Protein AF-A0A9P1FGL6-F1 (afdb_monomer_lite)

Radius of gyration: 27.61 Å; chains: 1; bounding box: 58×39×90 Å

pLDDT: mean 82.73, std 16.11, range [32.19, 97.56]

Foldseek 3Di:
DPPDPDVDQPALVNVLVCCVPVFDDDWAEDEPVPDDPPDPDPPLTYFYDPDDDDPVLVVVCRPDSDNVVVVLVVVVVVLVVVVVVDPDDVVVSVVVVVVSVVVVVVVVVVNCLRNDADDPVVVVVVVVVLVVCLVVLLVVQCVVVVDPPVSVVVSVCVNVVVVVVVVVVVCVSRLCDDDPNHDSPNVVSVVVVVVVCVVPDVVVVVCVVPVCPPVPPPPPDDD

Sequence (223 aa):
MEEVRAKGVQTRGSMRIDKEIMGWNAPKMSERNVFDRTRSNDDDHEYVVFQKPSEQQIQLLAQSNDTISSVMYWIIWDLADAMKDIDIAPPIQSRMYQELSNGMLGFNNCLKIADVPFPLPFAQLLGLLLVAFSLLIPVYVIVFTRSPIAGPILSFLLFESIWCLNEVAKELENPFGQDSNDITLTDFHLNFVDSLEDVSMEGHQAMLHHPTMGLEDDFGMSF

Organism: NCBI:txid2562237

Structure (mmCIF, N/CA/C/O backbone):
data_AF-A0A9P1FGL6-F1
#
_entry.id   AF-A0A9P1FGL6-F1
#
loop_
_atom_site.group_PDB
_atom_site.id
_atom_site.type_symbol
_atom_site.label_atom_id
_atom_site.label_alt_id
_atom_site.label_comp_id
_atom_site.label_asym_id
_atom_site.label_entity_id
_atom_site.label_seq_id
_atom_site.pdbx_PDB_ins_code
_atom_site.Cartn_x
_atom_site.Cartn_y
_atom_site.Cartn_z
_atom_site.occupancy
_atom_site.B_iso_or_equiv
_atom_site.auth_seq_id
_atom_site.auth_comp_id
_atom_site.auth_asym_id
_atom_site.auth_atom_id
_atom_site.pdbx_PDB_model_num
ATOM 1 N N . MET A 1 1 ? -18.646 -7.938 -25.946 1.00 35.16 1 MET A N 1
ATOM 2 C CA . MET A 1 1 ? -18.128 -6.684 -25.350 1.00 35.16 1 MET A CA 1
ATOM 3 C C . MET A 1 1 ? -17.522 -7.042 -24.004 1.00 35.16 1 MET A C 1
ATOM 5 O O . MET A 1 1 ? -18.007 -6.623 -22.966 1.00 35.16 1 MET A O 1
ATOM 9 N N . GLU A 1 2 ? -16.522 -7.913 -24.044 1.00 32.19 2 GLU A N 1
ATOM 10 C CA . GLU A 1 2 ? -15.971 -8.617 -22.879 1.00 32.19 2 GLU A CA 1
ATOM 11 C C . GLU A 1 2 ? -14.438 -8.641 -22.991 1.00 32.19 2 GLU A C 1
ATOM 13 O O . GLU A 1 2 ? -13.757 -9.565 -22.576 1.00 32.19 2 GLU A O 1
ATOM 18 N N . GLU A 1 3 ? -13.900 -7.599 -23.622 1.00 32.81 3 GLU A N 1
ATOM 19 C CA . GLU A 1 3 ? -12.478 -7.376 -23.813 1.00 32.81 3 GLU A CA 1
ATOM 20 C C . GLU A 1 3 ? -12.184 -5.941 -23.381 1.00 32.81 3 GLU A C 1
ATOM 22 O O . GLU A 1 3 ? -12.922 -5.016 -23.727 1.00 32.81 3 GLU A O 1
ATOM 27 N N . VAL A 1 4 ? -11.090 -5.788 -22.631 1.00 33.16 4 VAL A N 1
ATOM 28 C CA . VAL A 1 4 ? -10.551 -4.553 -22.036 1.00 33.16 4 VAL A CA 1
ATOM 29 C C . VAL A 1 4 ? 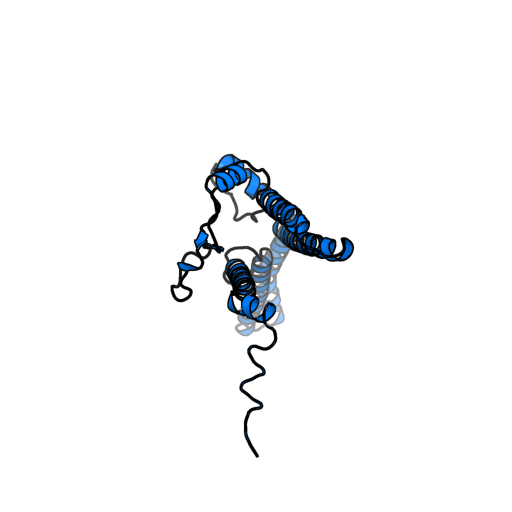-11.145 -4.136 -20.675 1.00 33.16 4 VAL A C 1
ATOM 31 O O . VAL A 1 4 ? -11.298 -2.952 -20.390 1.00 33.16 4 VAL A O 1
ATOM 34 N N . ARG A 1 5 ? -11.357 -5.076 -19.741 1.00 34.06 5 ARG A N 1
ATOM 35 C CA . ARG A 1 5 ? -11.050 -4.760 -18.331 1.00 34.06 5 ARG A CA 1
ATOM 36 C C . ARG A 1 5 ? -9.546 -4.988 -18.203 1.00 34.06 5 ARG A C 1
ATOM 38 O O . ARG A 1 5 ? -9.102 -6.099 -17.935 1.00 34.06 5 ARG A O 1
ATOM 45 N N . ALA A 1 6 ? -8.753 -3.960 -18.524 1.00 37.09 6 ALA A N 1
ATOM 46 C CA . ALA A 1 6 ? -7.348 -3.931 -18.125 1.00 37.09 6 ALA A CA 1
ATOM 47 C C . ALA A 1 6 ? -7.266 -4.330 -16.640 1.00 37.09 6 ALA A C 1
ATOM 49 O O . ALA A 1 6 ? -8.246 -4.123 -15.917 1.00 37.09 6 ALA A O 1
ATOM 50 N N . LYS A 1 7 ? -6.137 -4.890 -16.189 1.00 42.06 7 LYS A N 1
ATOM 51 C CA . LYS A 1 7 ? -5.768 -4.966 -14.764 1.00 42.06 7 LYS A CA 1
ATOM 52 C C . LYS A 1 7 ? -5.763 -3.538 -14.183 1.00 42.06 7 LYS A C 1
ATOM 54 O O . LYS A 1 7 ? -4.722 -2.922 -14.014 1.00 42.06 7 LYS A O 1
ATOM 59 N N . GLY A 1 8 ? -6.940 -2.947 -14.039 1.00 51.03 8 GLY A N 1
ATOM 60 C CA . GLY A 1 8 ? -7.155 -1.609 -13.546 1.00 51.03 8 GLY A CA 1
ATOM 61 C C . GLY A 1 8 ? -6.979 -1.676 -12.050 1.00 51.03 8 GLY A C 1
ATOM 62 O O . GLY A 1 8 ? -7.491 -2.599 -11.415 1.00 51.03 8 GLY A O 1
ATOM 63 N N . VAL A 1 9 ? -6.236 -0.713 -11.523 1.00 55.12 9 VAL A N 1
ATOM 64 C CA . VAL A 1 9 ? -6.036 -0.527 -10.091 1.00 55.12 9 VAL A CA 1
ATOM 65 C C . VAL A 1 9 ? -7.388 -0.659 -9.381 1.00 55.12 9 VAL A C 1
ATOM 67 O O . VAL A 1 9 ? -8.359 0.008 -9.755 1.00 55.12 9 VAL A O 1
ATOM 70 N N . GLN A 1 10 ? -7.480 -1.570 -8.407 1.00 62.66 10 GLN A N 1
ATOM 71 C CA . GLN A 1 10 ? -8.687 -1.754 -7.601 1.00 62.66 10 GLN A CA 1
ATOM 72 C C . GLN A 1 10 ? -8.855 -0.550 -6.674 1.00 62.66 10 GLN A C 1
ATOM 74 O O . GLN A 1 10 ? -8.435 -0.543 -5.523 1.00 62.66 10 GLN A O 1
ATOM 79 N N . THR A 1 11 ? -9.502 0.486 -7.188 1.00 71.69 11 THR A N 1
ATOM 80 C CA . THR A 1 11 ? -9.926 1.631 -6.386 1.00 71.69 11 THR A CA 1
ATOM 81 C C . THR A 1 11 ? -11.104 1.260 -5.481 1.00 71.69 11 THR A C 1
ATOM 83 O O . THR A 1 11 ? -11.901 0.358 -5.779 1.00 71.69 11 THR A O 1
ATOM 86 N N . ARG A 1 12 ? -11.313 2.023 -4.412 1.00 72.44 12 ARG A N 1
ATOM 87 C CA . ARG A 1 12 ? -12.496 1.943 -3.546 1.00 72.44 12 ARG A CA 1
ATOM 88 C C . ARG A 1 12 ? -13.796 2.125 -4.309 1.00 72.44 12 ARG A C 1
ATOM 90 O O . ARG A 1 12 ? -14.786 1.461 -4.009 1.00 72.44 12 ARG A O 1
ATOM 97 N N . GLY A 1 13 ? -13.787 2.999 -5.313 1.00 70.69 13 GLY A N 1
ATOM 98 C CA . GLY A 1 13 ? -14.921 3.191 -6.213 1.00 70.69 13 GLY A CA 1
ATOM 99 C C . GLY A 1 13 ? -15.253 1.913 -6.981 1.00 70.69 13 GLY A C 1
ATOM 100 O O . GLY A 1 13 ? -16.408 1.486 -6.982 1.00 70.69 13 GLY A O 1
ATOM 101 N N . SER A 1 14 ? -14.244 1.264 -7.572 1.00 69.62 14 SER A N 1
ATOM 102 C CA . SER A 1 14 ? -14.439 -0.011 -8.273 1.00 69.62 14 SER A CA 1
ATOM 103 C C . SER A 1 14 ? -14.857 -1.140 -7.337 1.00 69.62 14 SER A C 1
ATOM 105 O O . SER A 1 14 ? -15.769 -1.879 -7.686 1.00 69.62 14 SER A O 1
ATOM 107 N N . MET A 1 15 ? -14.298 -1.219 -6.124 1.00 70.19 15 MET A N 1
ATOM 108 C CA . MET A 1 15 ? -14.700 -2.223 -5.132 1.00 70.19 15 MET A CA 1
ATOM 109 C C . MET A 1 15 ? -16.164 -2.064 -4.704 1.00 70.19 15 MET A C 1
ATOM 111 O O . MET A 1 15 ? -16.858 -3.058 -4.500 1.00 70.19 15 MET A O 1
ATOM 115 N N . ARG A 1 16 ? -16.670 -0.827 -4.606 1.00 72.38 16 ARG A N 1
ATOM 116 C CA . ARG A 1 16 ? -18.090 -0.578 -4.316 1.00 72.38 16 ARG A CA 1
ATOM 117 C C . ARG A 1 16 ? -18.994 -1.043 -5.456 1.00 72.38 16 ARG A C 1
ATOM 119 O O . ARG A 1 16 ? -20.007 -1.681 -5.202 1.00 72.38 16 ARG A O 1
ATOM 126 N N . ILE A 1 17 ? -18.619 -0.745 -6.698 1.00 71.12 17 ILE A N 1
ATOM 127 C CA . ILE A 1 17 ? -19.377 -1.178 -7.879 1.00 71.12 17 ILE A CA 1
ATOM 128 C C . ILE A 1 17 ? -19.361 -2.708 -7.986 1.00 71.12 17 ILE A C 1
ATOM 130 O O . ILE A 1 17 ? -20.407 -3.317 -8.192 1.00 71.12 17 ILE A O 1
ATOM 134 N N . ASP A 1 18 ? -18.201 -3.337 -7.789 1.00 71.00 18 ASP A N 1
ATOM 135 C CA . ASP A 1 18 ? -18.081 -4.796 -7.782 1.00 71.00 18 ASP A CA 1
ATOM 136 C C . ASP A 1 18 ? -18.958 -5.405 -6.673 1.00 71.00 18 ASP A C 1
ATOM 138 O O . ASP A 1 18 ? -19.654 -6.385 -6.919 1.00 71.00 18 ASP A O 1
ATOM 142 N N . LYS A 1 19 ? -19.030 -4.780 -5.490 1.00 74.19 19 LYS A N 1
ATOM 143 C CA . LYS A 1 19 ? -19.936 -5.195 -4.406 1.00 74.19 19 LYS A CA 1
ATOM 144 C C . LYS A 1 19 ? -21.419 -5.096 -4.789 1.00 74.19 19 LYS A C 1
ATOM 146 O O . LYS A 1 19 ? -22.188 -5.994 -4.456 1.00 74.19 19 LYS A O 1
ATOM 151 N N . GLU A 1 20 ? -21.825 -4.029 -5.475 1.00 75.38 20 GLU A N 1
ATOM 152 C CA . GLU A 1 20 ? -23.208 -3.826 -5.936 1.00 75.38 20 GLU A CA 1
ATOM 153 C C . GLU A 1 20 ? -23.606 -4.812 -7.048 1.00 75.38 20 GLU A C 1
ATOM 155 O O . GLU A 1 20 ? -24.748 -5.268 -7.085 1.00 75.38 20 GLU A O 1
ATOM 160 N N . ILE A 1 21 ? -22.674 -5.154 -7.944 1.00 70.69 21 ILE A N 1
ATOM 161 C CA . ILE A 1 21 ? -22.931 -6.001 -9.121 1.00 70.69 21 ILE A CA 1
ATOM 162 C C . ILE A 1 21 ? -22.767 -7.492 -8.807 1.00 70.69 21 ILE A C 1
ATOM 164 O O . ILE A 1 21 ? -23.596 -8.302 -9.218 1.00 70.69 21 ILE A O 1
ATOM 168 N N . MET A 1 22 ? -21.684 -7.869 -8.125 1.00 69.69 22 MET A N 1
ATOM 169 C CA . MET A 1 22 ? -21.297 -9.267 -7.891 1.00 69.69 22 MET A CA 1
ATOM 170 C C . MET A 1 22 ? -21.745 -9.794 -6.524 1.00 69.69 22 MET A C 1
ATOM 172 O O . MET A 1 22 ? -21.638 -10.992 -6.265 1.00 69.69 22 MET A O 1
ATOM 176 N N . GLY A 1 23 ? -22.266 -8.919 -5.661 1.00 68.75 23 GLY A N 1
ATOM 177 C CA . GLY A 1 23 ? -22.529 -9.235 -4.265 1.00 68.75 23 GLY A CA 1
ATOM 178 C C . GLY A 1 23 ? -21.257 -9.176 -3.417 1.00 68.75 23 GLY A C 1
ATOM 179 O O . GLY A 1 23 ? -20.130 -9.282 -3.901 1.00 68.75 23 GLY A O 1
ATOM 180 N N . TRP A 1 24 ? -21.435 -8.966 -2.116 1.00 74.88 24 TRP A N 1
ATOM 181 C CA . TRP A 1 24 ? -20.318 -8.890 -1.182 1.00 74.88 24 TRP A CA 1
ATOM 182 C C . TRP A 1 24 ? -19.850 -10.283 -0.769 1.00 74.88 24 TRP A C 1
ATOM 184 O O . TRP A 1 24 ? -20.593 -11.013 -0.115 1.00 74.88 24 TRP A O 1
ATOM 194 N N . ASN A 1 25 ? -18.598 -10.609 -1.084 1.00 75.88 25 ASN A N 1
ATOM 195 C CA . ASN A 1 25 ? -17.924 -11.776 -0.532 1.00 75.88 25 ASN A CA 1
ATOM 196 C C . ASN A 1 25 ? -17.025 -11.342 0.624 1.00 75.88 25 ASN A C 1
ATOM 198 O O . ASN A 1 25 ? -16.156 -10.484 0.461 1.00 75.88 25 ASN A O 1
ATOM 202 N N . ALA A 1 26 ? -17.241 -11.941 1.794 1.00 77.94 26 ALA A N 1
ATOM 203 C CA . ALA A 1 26 ? -16.339 -11.762 2.919 1.00 77.94 26 ALA A CA 1
ATOM 204 C C . ALA A 1 26 ? -14.959 -12.358 2.581 1.00 77.94 26 ALA A C 1
ATOM 206 O O . ALA A 1 26 ? -14.896 -13.398 1.914 1.00 77.94 26 ALA A O 1
ATOM 207 N N . PRO A 1 27 ? -13.858 -11.733 3.035 1.00 83.12 27 PRO A N 1
ATOM 208 C CA . PRO A 1 27 ? -12.537 -12.323 2.876 1.00 83.12 27 PRO A CA 1
ATOM 209 C C . PRO A 1 27 ? -12.473 -13.669 3.607 1.00 83.12 27 PRO A C 1
ATOM 211 O O . PRO A 1 27 ? -13.173 -13.883 4.604 1.00 83.12 27 PRO A O 1
ATOM 214 N N . LYS A 1 28 ? -11.639 -14.588 3.110 1.00 86.50 28 LYS A N 1
ATOM 215 C CA . LYS A 1 28 ? -11.410 -15.870 3.781 1.00 86.50 28 LYS A CA 1
ATOM 216 C C 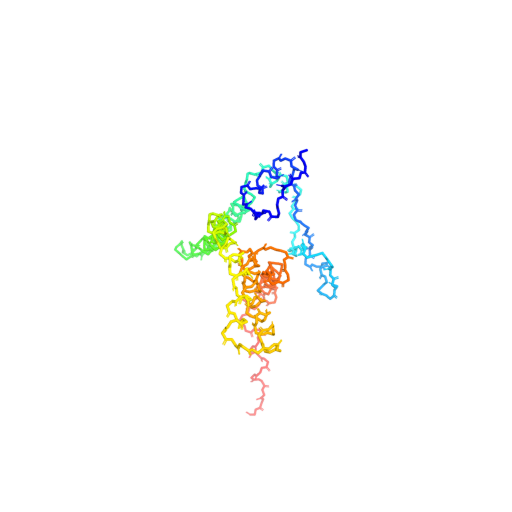. LYS A 1 28 ? -10.773 -15.585 5.140 1.00 86.50 28 LYS A C 1
ATOM 218 O O . LYS A 1 28 ? -9.756 -14.903 5.218 1.00 86.50 28 LYS A O 1
ATOM 223 N N . MET A 1 29 ? -11.395 -16.089 6.201 1.00 88.75 29 MET A N 1
ATOM 224 C CA . MET A 1 29 ? -10.914 -15.914 7.568 1.00 88.75 29 MET A CA 1
ATOM 225 C C . MET A 1 29 ? -10.729 -17.264 8.244 1.00 88.75 29 MET A C 1
ATOM 227 O O . MET A 1 29 ? -11.601 -18.138 8.140 1.00 88.75 29 MET A O 1
ATOM 231 N N . SER A 1 30 ? -9.657 -17.379 9.018 1.00 89.31 30 SER A N 1
ATOM 232 C CA . SER A 1 30 ? -9.378 -18.536 9.864 1.00 89.31 30 SER A CA 1
ATOM 233 C C . SER A 1 30 ? -9.105 -18.121 11.293 1.00 89.31 30 SER A C 1
ATOM 235 O O . SER A 1 30 ? -8.477 -17.101 11.553 1.00 89.31 30 SER A O 1
ATOM 237 N N . GLU A 1 31 ? -9.630 -18.898 12.233 1.00 89.31 31 GLU A N 1
ATOM 238 C CA . GLU A 1 31 ? -9.440 -18.605 13.649 1.00 89.31 31 GLU A CA 1
ATOM 239 C C . GLU A 1 31 ? -8.013 -18.948 14.067 1.00 89.31 31 GLU A C 1
ATOM 241 O O . GLU A 1 31 ? -7.475 -19.979 13.654 1.00 89.31 31 GLU A O 1
ATOM 246 N N . ARG A 1 32 ? -7.414 -18.101 14.909 1.00 82.62 32 ARG A N 1
ATOM 247 C CA . ARG A 1 32 ? -6.027 -18.246 15.375 1.00 82.62 32 ARG A CA 1
ATOM 248 C C . ARG A 1 32 ? -5.737 -19.640 15.930 1.00 82.62 32 ARG A C 1
ATOM 250 O O . ARG A 1 32 ? -4.706 -20.215 15.612 1.00 82.62 32 ARG A O 1
ATOM 257 N N . ASN A 1 33 ? -6.688 -20.214 16.661 1.00 80.94 33 ASN A N 1
ATOM 258 C CA . ASN A 1 33 ? -6.572 -21.530 17.298 1.00 80.94 33 ASN A CA 1
ATOM 259 C C . ASN A 1 33 ? -6.428 -22.692 16.296 1.00 80.94 33 ASN A C 1
ATOM 261 O O . ASN A 1 33 ? -6.003 -23.784 16.665 1.00 80.94 33 ASN A O 1
ATOM 265 N N . VAL A 1 34 ? -6.839 -22.475 15.045 1.00 78.50 34 VAL A N 1
ATOM 266 C CA . VAL A 1 34 ? -6.842 -23.471 13.961 1.00 78.50 34 VAL A CA 1
ATOM 267 C C . VAL A 1 34 ? -5.739 -23.178 12.940 1.00 78.50 34 VAL A C 1
ATOM 269 O O . VAL A 1 34 ? -5.370 -24.051 12.154 1.00 78.50 34 VAL A O 1
ATOM 272 N N . PHE A 1 35 ? -5.214 -21.954 12.943 1.00 79.50 35 PHE A N 1
ATOM 273 C CA . PHE A 1 35 ? -4.222 -21.504 11.985 1.00 79.50 35 PHE A CA 1
ATOM 274 C C . PHE A 1 35 ? -2.842 -22.099 12.288 1.00 79.50 35 PHE A C 1
ATOM 276 O O . PHE A 1 35 ? -2.282 -21.899 13.364 1.00 79.50 35 PHE A O 1
ATOM 283 N N . ASP A 1 36 ? -2.275 -22.803 11.310 1.00 74.19 36 ASP A N 1
ATOM 284 C CA . ASP A 1 36 ? -0.934 -23.378 11.383 1.00 74.19 36 ASP A CA 1
ATOM 285 C C . ASP A 1 36 ? 0.004 -22.622 10.440 1.00 74.19 36 ASP A C 1
ATOM 287 O O . ASP A 1 36 ? -0.109 -22.730 9.221 1.00 74.19 36 ASP A O 1
ATOM 291 N N . ARG A 1 37 ? 0.966 -21.895 11.017 1.00 69.75 37 ARG A N 1
ATOM 292 C CA . ARG A 1 37 ? 1.988 -21.132 10.280 1.00 69.75 37 ARG A CA 1
ATOM 293 C C . ARG A 1 37 ? 2.897 -21.994 9.413 1.00 69.75 37 ARG A C 1
ATOM 295 O O . ARG A 1 37 ? 3.516 -21.482 8.488 1.00 69.75 37 ARG A O 1
ATOM 302 N N . THR A 1 38 ? 3.048 -23.272 9.750 1.00 68.88 38 THR A N 1
ATOM 303 C CA . THR A 1 38 ? 3.972 -24.179 9.056 1.00 68.88 38 THR A CA 1
ATOM 304 C C . THR A 1 38 ? 3.349 -24.821 7.822 1.00 68.88 38 THR A C 1
ATOM 306 O O . THR A 1 38 ? 4.067 -25.346 6.969 1.00 68.88 38 THR A O 1
ATOM 309 N N . ARG A 1 39 ? 2.022 -24.738 7.682 1.00 66.50 39 ARG A N 1
ATOM 310 C CA . ARG A 1 39 ? 1.343 -25.043 6.428 1.00 66.50 39 ARG A CA 1
ATOM 311 C C . ARG A 1 39 ? 1.526 -23.859 5.487 1.00 66.50 39 ARG A C 1
ATOM 313 O O . ARG A 1 39 ? 0.955 -22.800 5.714 1.00 66.50 39 ARG A O 1
ATOM 320 N N . SER A 1 40 ? 2.300 -24.046 4.417 1.00 51.84 40 SER A N 1
ATOM 321 C CA . SER A 1 40 ? 2.268 -23.115 3.289 1.00 51.84 40 SER A CA 1
ATOM 322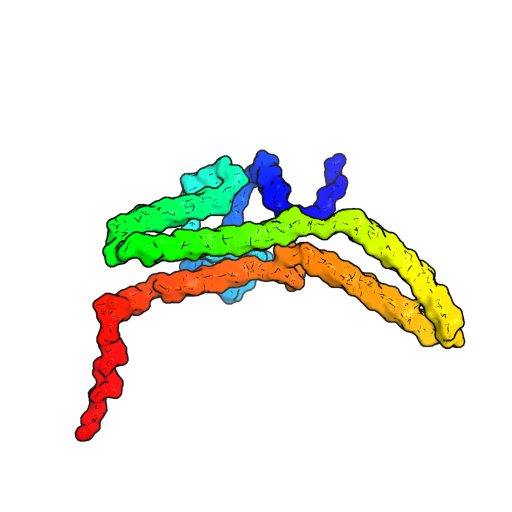 C C . SER A 1 40 ? 0.882 -23.207 2.650 1.00 51.84 40 SER A C 1
ATOM 324 O O . SER A 1 40 ? 0.609 -24.116 1.861 1.00 51.84 40 SER A O 1
ATOM 326 N N . ASN A 1 41 ? -0.026 -22.323 3.044 1.00 54.00 41 ASN A N 1
ATOM 327 C CA . ASN A 1 41 ? -1.254 -22.149 2.296 1.00 54.00 41 ASN A CA 1
ATOM 328 C C . ASN A 1 41 ? -0.889 -21.382 1.023 1.00 54.00 41 ASN A C 1
ATOM 330 O O . ASN A 1 41 ? -0.451 -20.244 1.089 1.00 54.00 41 ASN A O 1
ATOM 334 N N . ASP A 1 42 ? -1.082 -22.030 -0.126 1.00 53.62 42 ASP A N 1
ATOM 335 C CA . ASP A 1 42 ? -0.993 -21.448 -1.480 1.00 53.62 42 ASP A CA 1
ATOM 336 C C . ASP A 1 42 ? -2.063 -20.347 -1.720 1.00 53.62 42 ASP A C 1
ATOM 338 O O . ASP A 1 42 ? -2.167 -19.781 -2.803 1.00 53.62 42 ASP A O 1
ATOM 342 N N . ASP A 1 43 ? -2.915 -20.085 -0.720 1.00 56.12 43 ASP A N 1
ATOM 343 C CA . ASP A 1 43 ? -3.973 -19.077 -0.720 1.00 56.12 43 ASP A CA 1
ATOM 344 C C . ASP A 1 43 ? -3.442 -17.796 -0.035 1.00 56.12 43 ASP A C 1
ATOM 346 O O . ASP A 1 43 ? -3.613 -17.610 1.171 1.00 56.12 43 ASP A O 1
ATOM 350 N N . ASP A 1 44 ? -2.851 -16.877 -0.806 1.00 60.69 44 ASP A N 1
ATOM 351 C CA . ASP A 1 44 ? -2.270 -15.589 -0.352 1.00 60.69 44 ASP A CA 1
ATOM 352 C C . ASP A 1 44 ? -3.265 -14.610 0.334 1.00 60.69 44 ASP A C 1
ATOM 354 O O . ASP A 1 44 ? -2.921 -13.478 0.695 1.00 60.69 44 ASP A O 1
ATOM 358 N N . HIS A 1 45 ? -4.524 -15.013 0.548 1.00 69.31 45 HIS A N 1
ATOM 359 C CA . HIS A 1 45 ? -5.635 -14.150 0.984 1.00 69.31 45 HIS A CA 1
ATOM 360 C C . HIS A 1 45 ? -6.454 -14.700 2.155 1.00 69.31 45 HIS A C 1
ATOM 362 O O . HIS A 1 45 ? -7.651 -14.416 2.279 1.00 69.31 45 HIS A O 1
ATOM 368 N N . GLU A 1 46 ? -5.840 -15.510 3.011 1.00 82.75 46 GLU A N 1
ATOM 369 C CA . GLU A 1 46 ? -6.460 -15.963 4.252 1.00 82.75 46 GLU A CA 1
ATOM 370 C C . GLU A 1 46 ? -6.053 -15.073 5.434 1.00 82.75 46 GLU A C 1
ATOM 372 O O . GLU A 1 46 ? -4.884 -14.984 5.801 1.00 82.75 46 GLU A O 1
ATOM 377 N N . TYR A 1 47 ? -7.034 -14.424 6.064 1.00 87.62 47 TYR A N 1
ATOM 378 C CA . TYR A 1 47 ? -6.803 -13.546 7.210 1.00 87.62 47 TYR A CA 1
ATOM 379 C C . TYR A 1 47 ? -7.054 -14.275 8.529 1.00 87.62 47 TYR A C 1
ATOM 381 O O . TYR A 1 47 ? -8.138 -14.805 8.781 1.00 87.62 47 TYR A O 1
ATOM 389 N N . VAL A 1 48 ? -6.058 -14.262 9.411 1.00 90.25 48 VAL A N 1
ATOM 390 C CA . VAL A 1 48 ? -6.173 -14.878 10.737 1.00 90.25 48 VAL A CA 1
ATOM 391 C C . VAL A 1 48 ? -6.911 -13.949 11.687 1.00 90.25 48 VAL A C 1
ATOM 393 O O . VAL A 1 48 ? -6.566 -12.782 11.809 1.00 90.25 48 VAL A O 1
ATOM 396 N N . VAL A 1 49 ? -7.924 -14.441 12.384 1.00 91.38 49 VAL A N 1
ATOM 397 C CA . VAL A 1 49 ? -8.728 -13.647 13.321 1.00 91.38 49 VAL A CA 1
ATOM 398 C C . VAL A 1 49 ? -8.843 -14.367 14.659 1.00 91.38 49 VAL A C 1
ATOM 400 O O . VAL A 1 49 ? -8.771 -15.591 14.712 1.00 91.38 49 VAL A O 1
ATOM 403 N N . PHE A 1 50 ? -9.051 -13.631 15.752 1.00 89.62 50 PHE A N 1
ATOM 404 C CA . PHE A 1 50 ? -9.347 -14.258 17.049 1.00 89.62 50 PHE A CA 1
ATOM 405 C C . PHE A 1 50 ? -10.674 -15.014 17.013 1.00 89.62 50 PHE A C 1
ATOM 407 O O . PHE A 1 50 ? -10.777 -16.124 17.523 1.00 89.62 50 PHE A O 1
ATOM 414 N N . GLN A 1 51 ? -11.675 -14.419 16.367 1.00 90.12 51 GLN A N 1
ATOM 415 C CA . GLN A 1 51 ? -12.997 -14.999 16.216 1.00 90.12 51 GLN A CA 1
ATOM 416 C C . GLN A 1 51 ? -13.622 -14.522 14.908 1.00 90.12 51 GLN A C 1
ATOM 418 O O . GLN A 1 51 ? -13.458 -13.364 14.512 1.00 90.12 51 GLN A O 1
ATOM 423 N N . LYS A 1 52 ? -14.355 -15.411 14.236 1.00 90.44 52 LYS A N 1
ATOM 424 C CA . LYS A 1 52 ? -15.119 -15.032 13.045 1.00 90.44 52 LYS A CA 1
ATOM 425 C C . LYS A 1 52 ? -16.305 -14.133 13.421 1.00 90.44 52 LYS A C 1
ATOM 427 O O . LYS A 1 52 ? -16.964 -14.396 14.430 1.00 90.44 52 LYS A O 1
ATOM 432 N N . PRO A 1 53 ? -16.623 -13.109 12.608 1.00 90.50 53 PRO A N 1
ATOM 433 C CA . PRO A 1 53 ? -17.825 -12.311 12.812 1.00 90.50 53 PRO A CA 1
ATOM 434 C C . PRO A 1 53 ? -19.083 -13.183 12.770 1.00 90.50 53 PRO A C 1
ATOM 436 O O . PRO A 1 53 ? -19.153 -14.160 12.019 1.00 90.50 53 PRO A O 1
ATOM 439 N N . SER A 1 54 ? -20.097 -12.813 13.548 1.00 92.94 54 SER A N 1
ATOM 440 C CA . SER A 1 54 ? -21.385 -13.505 13.525 1.00 92.94 54 SER A CA 1
ATOM 441 C C . SER A 1 54 ? -22.078 -13.343 12.170 1.00 92.94 54 SER A C 1
ATOM 443 O O . SER A 1 54 ? -21.854 -12.371 11.446 1.00 92.94 54 SER A O 1
ATOM 445 N N . GLU A 1 55 ? -22.992 -14.257 11.837 1.00 90.88 55 GLU A N 1
ATOM 446 C CA . GLU A 1 55 ? -23.762 -14.170 10.588 1.00 90.88 55 GLU A CA 1
ATOM 447 C C . GLU A 1 55 ? -24.508 -12.834 10.450 1.00 90.88 55 GLU A C 1
ATOM 449 O O . GLU A 1 55 ? -24.601 -12.282 9.356 1.00 90.88 55 GLU A O 1
ATOM 454 N N . GLN A 1 56 ? -24.990 -12.271 11.561 1.00 92.38 56 GLN A N 1
ATOM 455 C CA . GLN A 1 56 ? -25.661 -10.970 11.578 1.00 92.38 56 GLN A CA 1
ATOM 456 C C . GLN A 1 56 ? -24.697 -9.826 11.246 1.00 92.38 56 GLN A C 1
ATOM 458 O O . GLN A 1 56 ? -25.035 -8.950 10.450 1.00 92.38 56 GLN A O 1
ATOM 463 N N . GLN A 1 57 ? -23.484 -9.841 11.807 1.00 91.75 57 GLN A N 1
ATOM 464 C CA . GLN A 1 57 ? -22.450 -8.853 11.485 1.00 91.75 57 GLN A CA 1
ATOM 465 C C . GLN A 1 57 ? -22.058 -8.941 10.007 1.00 91.75 57 GLN A C 1
ATOM 467 O O . GLN A 1 57 ? -21.989 -7.918 9.330 1.00 91.75 57 GLN A O 1
ATOM 472 N N . ILE A 1 58 ? -21.883 -10.154 9.478 1.00 90.56 58 ILE A N 1
ATOM 473 C CA . ILE A 1 58 ? -21.608 -10.394 8.054 1.00 90.56 58 ILE A CA 1
ATOM 474 C C . ILE A 1 58 ? -22.742 -9.823 7.189 1.00 90.56 58 ILE A C 1
ATOM 476 O O . ILE A 1 58 ? -22.476 -9.105 6.229 1.00 90.56 58 ILE A O 1
ATOM 480 N N . GLN A 1 59 ? -24.007 -10.053 7.543 1.00 90.19 59 GLN A N 1
ATOM 481 C CA . GLN A 1 59 ? -25.148 -9.492 6.807 1.00 90.19 59 GLN A CA 1
ATOM 482 C C . GLN A 1 59 ? -25.171 -7.957 6.828 1.00 90.19 59 GLN A C 1
ATOM 484 O O . GLN A 1 59 ? -25.428 -7.335 5.796 1.00 90.19 59 GLN A O 1
ATOM 489 N N . LEU A 1 60 ? -24.866 -7.331 7.967 1.00 91.31 60 LEU A N 1
ATOM 490 C CA . LEU A 1 60 ? -24.776 -5.871 8.068 1.00 91.31 60 LEU A CA 1
ATOM 491 C C . LEU A 1 60 ? -23.627 -5.310 7.222 1.00 91.31 60 LEU A C 1
ATOM 493 O O . LEU A 1 60 ? -23.805 -4.302 6.537 1.00 91.31 60 LEU A O 1
ATOM 497 N N . LEU A 1 61 ? -22.469 -5.977 7.210 1.00 90.12 61 LEU A N 1
ATOM 498 C CA . LEU A 1 61 ? -21.353 -5.607 6.338 1.00 90.12 61 LEU A CA 1
ATOM 499 C C . LEU A 1 61 ? -21.703 -5.792 4.863 1.00 90.12 61 LEU A C 1
ATOM 501 O O . LEU A 1 61 ? -21.315 -4.961 4.047 1.00 90.12 61 LEU A O 1
ATOM 505 N N . ALA A 1 62 ? -22.473 -6.817 4.503 1.00 87.69 62 ALA A N 1
ATOM 506 C CA . ALA A 1 62 ? -22.937 -7.011 3.132 1.00 87.69 62 ALA A CA 1
ATOM 507 C C . ALA A 1 62 ? -23.796 -5.831 2.650 1.00 87.69 62 ALA A C 1
ATOM 509 O O . ALA A 1 62 ? -23.655 -5.395 1.509 1.00 87.69 62 ALA A O 1
ATOM 510 N N . GLN A 1 63 ? -24.636 -5.285 3.531 1.00 88.31 63 GLN A N 1
ATOM 511 C CA . GLN A 1 63 ? -25.545 -4.173 3.233 1.00 88.31 63 GLN A CA 1
ATOM 512 C C . GLN A 1 63 ? -24.884 -2.792 3.308 1.00 88.31 63 GLN A C 1
ATOM 514 O O . GLN A 1 63 ? -25.438 -1.821 2.793 1.00 88.31 63 GLN A O 1
ATOM 519 N N . SER A 1 64 ? -23.729 -2.662 3.964 1.00 88.00 64 SER A N 1
ATOM 520 C CA . SER A 1 64 ? -23.102 -1.356 4.153 1.00 88.00 64 SER A CA 1
ATOM 521 C C . SER A 1 64 ? -22.439 -0.839 2.874 1.00 88.00 64 SER A C 1
ATOM 523 O O . SER A 1 64 ? -21.834 -1.587 2.113 1.00 88.00 64 SER A O 1
ATOM 525 N N . ASN A 1 65 ? -22.483 0.472 2.638 1.00 83.75 65 ASN A N 1
ATOM 526 C CA . ASN A 1 65 ? -21.746 1.072 1.516 1.00 83.75 65 ASN A CA 1
ATOM 527 C C . ASN A 1 65 ? -20.229 1.059 1.749 1.00 83.75 65 ASN A C 1
ATOM 529 O O . ASN A 1 65 ? -19.448 1.039 0.801 1.00 83.75 65 ASN A O 1
ATOM 533 N N . ASP A 1 66 ? -19.825 1.095 3.017 1.00 85.94 66 ASP A N 1
ATOM 534 C CA . ASP A 1 66 ? -18.439 1.177 3.445 1.00 85.94 66 ASP A CA 1
ATOM 535 C C . ASP A 1 66 ? -18.221 0.286 4.668 1.00 85.94 66 ASP A C 1
ATOM 537 O O . ASP A 1 66 ? -18.530 0.659 5.802 1.00 85.94 66 ASP A O 1
ATOM 541 N N . THR A 1 67 ? -17.709 -0.916 4.418 1.00 88.06 67 THR A N 1
ATOM 542 C CA . THR A 1 67 ? -17.515 -1.952 5.438 1.00 88.06 67 THR A CA 1
ATOM 543 C C . THR A 1 67 ? -16.551 -1.507 6.526 1.00 88.06 67 THR A C 1
ATOM 545 O O . THR A 1 67 ? -16.792 -1.773 7.698 1.00 88.06 67 THR A O 1
ATOM 548 N N . ILE A 1 68 ? -15.500 -0.776 6.159 1.00 90.56 68 ILE A N 1
ATOM 549 C CA . ILE A 1 68 ? -14.433 -0.374 7.078 1.00 90.56 68 ILE A CA 1
ATOM 550 C C . ILE A 1 68 ? -14.955 0.665 8.067 1.00 90.56 68 ILE A C 1
ATOM 552 O O . ILE A 1 68 ? -14.781 0.504 9.273 1.00 90.56 68 ILE A O 1
ATOM 556 N N . SER A 1 69 ? -15.686 1.677 7.589 1.00 92.12 69 SER A N 1
ATOM 557 C CA . SER A 1 69 ? -16.327 2.645 8.488 1.00 92.12 69 SER A CA 1
ATOM 558 C C . SER A 1 69 ? -17.383 1.996 9.387 1.00 92.12 69 SER A C 1
ATOM 560 O O . SER A 1 69 ? -17.520 2.404 10.537 1.00 92.12 69 SER A O 1
ATOM 562 N N . SER A 1 70 ? -18.109 0.976 8.906 1.00 93.75 70 SER A N 1
ATOM 563 C CA . SER A 1 70 ? -19.044 0.212 9.749 1.00 93.75 70 SER A CA 1
ATOM 564 C C . SER A 1 70 ? -18.330 -0.531 10.880 1.00 93.75 70 SER A C 1
ATOM 566 O O . SER A 1 70 ? -18.753 -0.418 12.027 1.00 93.75 70 SER A O 1
ATOM 568 N N . VAL A 1 71 ? -17.230 -1.233 10.584 1.00 94.06 71 VAL A N 1
ATOM 569 C CA . VAL A 1 71 ? -16.432 -1.934 11.605 1.00 94.06 71 VAL A CA 1
ATOM 570 C C . VAL A 1 71 ? -15.842 -0.947 12.611 1.00 94.06 71 VAL A C 1
ATOM 572 O O . VAL A 1 71 ? -15.951 -1.160 13.814 1.00 94.06 71 VAL A O 1
ATOM 575 N N . MET A 1 72 ? -15.280 0.170 12.146 1.00 95.81 72 MET A N 1
ATOM 576 C CA . MET A 1 72 ? -14.741 1.195 13.044 1.00 95.81 72 MET A CA 1
ATOM 577 C C . MET A 1 72 ? -15.801 1.815 13.944 1.00 95.81 72 MET A C 1
ATOM 579 O O . MET A 1 72 ? -15.526 2.093 15.108 1.00 95.81 72 MET A O 1
ATOM 583 N N . TYR A 1 73 ? -17.012 2.022 13.427 1.00 94.94 73 TYR A N 1
ATOM 584 C CA . TYR A 1 73 ? -18.131 2.481 14.239 1.00 94.94 73 TYR A CA 1
ATOM 585 C C . TYR A 1 73 ? -18.458 1.487 15.361 1.00 94.94 73 TYR A C 1
ATOM 587 O O . TYR A 1 73 ? -18.649 1.920 16.495 1.00 94.94 73 TYR A O 1
ATOM 595 N N . TRP A 1 74 ? -18.464 0.179 15.078 1.00 95.75 74 TRP A N 1
ATOM 596 C CA . TRP A 1 74 ? -18.672 -0.852 16.103 1.00 95.75 74 TRP A CA 1
ATOM 597 C C . TRP A 1 74 ? -17.575 -0.829 17.168 1.00 95.75 74 TRP A C 1
ATOM 599 O O . TRP A 1 74 ? -17.893 -0.758 18.348 1.00 95.75 74 TRP A O 1
ATOM 609 N N . ILE A 1 75 ? -16.303 -0.753 16.762 1.00 95.44 75 ILE A N 1
ATOM 610 C CA . ILE A 1 75 ? -15.165 -0.661 17.694 1.00 95.44 75 ILE A CA 1
ATOM 611 C C . ILE A 1 75 ? -15.288 0.571 18.601 1.00 95.44 75 ILE A C 1
ATOM 613 O O . ILE A 1 75 ? -15.084 0.484 19.809 1.00 95.44 75 ILE A O 1
ATOM 617 N N . ILE A 1 76 ? -15.625 1.733 18.033 1.00 95.62 76 ILE A N 1
ATOM 618 C CA . ILE A 1 76 ? -15.806 2.975 18.798 1.00 95.62 76 ILE A CA 1
ATOM 619 C C . ILE A 1 76 ? -16.983 2.854 19.771 1.00 95.62 76 ILE A C 1
ATOM 621 O O . ILE A 1 76 ? -16.907 3.379 20.880 1.00 95.62 76 ILE A O 1
ATOM 625 N N . TRP A 1 77 ? -18.066 2.193 19.362 1.00 95.19 77 TRP A N 1
ATOM 626 C CA . TRP A 1 77 ? -19.242 1.993 20.202 1.00 95.19 77 TRP A CA 1
ATOM 627 C C . TRP A 1 77 ? -18.940 1.070 21.388 1.00 95.19 77 TRP A C 1
ATOM 629 O O . TRP A 1 77 ? -19.254 1.434 22.520 1.00 95.19 77 TRP A O 1
ATOM 639 N N . ASP A 1 78 ? -18.249 -0.047 21.146 1.00 94.38 78 ASP A N 1
ATOM 640 C CA . ASP A 1 78 ? -17.805 -0.973 22.195 1.00 94.38 78 ASP A CA 1
ATOM 641 C C . ASP A 1 78 ? -16.830 -0.287 23.163 1.00 94.38 78 ASP A C 1
ATOM 643 O O . ASP A 1 78 ? -16.967 -0.401 24.382 1.00 94.38 78 ASP A O 1
ATOM 647 N N . LEU A 1 79 ? -15.885 0.503 22.637 1.00 93.62 79 LEU A N 1
ATOM 648 C CA . LEU A 1 79 ? -14.981 1.306 23.460 1.00 93.62 79 LEU A CA 1
ATOM 649 C C . LEU A 1 79 ? -15.758 2.301 24.335 1.00 93.62 79 LEU A C 1
ATOM 651 O O . LEU A 1 79 ? -15.469 2.433 25.522 1.00 93.62 79 LEU A O 1
ATOM 655 N N . ALA A 1 80 ? -16.754 2.989 23.775 1.00 93.06 80 ALA A N 1
ATOM 656 C CA . ALA A 1 80 ? -17.565 3.950 24.518 1.00 93.06 80 ALA A CA 1
ATOM 657 C C . ALA A 1 80 ? -18.388 3.301 25.635 1.00 93.06 80 ALA A C 1
ATOM 659 O O . ALA A 1 80 ? -18.612 3.934 26.670 1.00 93.06 80 ALA A O 1
ATOM 660 N N . ASP A 1 81 ? -18.837 2.062 25.436 1.00 94.00 81 ASP A N 1
ATOM 661 C CA . ASP A 1 81 ? -19.517 1.294 26.473 1.00 94.00 81 ASP A CA 1
ATOM 662 C C . ASP A 1 81 ? -18.545 0.887 27.585 1.00 94.00 81 ASP A C 1
ATOM 664 O O . ASP A 1 81 ? -18.788 1.215 28.746 1.00 94.00 81 ASP A O 1
ATOM 668 N N . ALA A 1 82 ? -17.389 0.318 27.226 1.00 91.06 82 ALA A N 1
ATOM 669 C CA . ALA A 1 82 ? -16.352 -0.094 28.175 1.00 91.06 82 ALA A CA 1
ATOM 670 C C . ALA A 1 82 ? -15.816 1.070 29.027 1.00 91.06 82 ALA A C 1
ATOM 672 O O . ALA A 1 82 ? -15.514 0.907 30.206 1.00 91.06 82 ALA A O 1
ATOM 673 N N . MET A 1 83 ? -15.727 2.276 28.461 1.00 89.88 83 MET A N 1
ATOM 674 C CA . MET A 1 83 ? -15.240 3.464 29.172 1.00 89.88 83 MET A CA 1
ATOM 675 C C . MET A 1 83 ? -16.120 3.905 30.346 1.00 89.88 83 MET A C 1
ATOM 677 O O . MET A 1 83 ? -15.635 4.641 31.207 1.00 89.88 83 MET A O 1
ATOM 681 N N . LYS A 1 84 ? -17.382 3.462 30.419 1.00 88.94 84 LYS A N 1
ATOM 682 C CA . LYS A 1 84 ? -18.266 3.744 31.565 1.00 88.94 84 LYS A CA 1
ATOM 683 C C . LYS A 1 84 ? -17.768 3.095 32.854 1.00 88.94 84 LYS A C 1
ATOM 685 O O . LYS A 1 84 ? -18.017 3.638 33.927 1.00 88.94 84 LYS A O 1
ATOM 690 N N . ASP A 1 85 ? -17.046 1.985 32.728 1.00 89.62 85 ASP A N 1
ATOM 691 C CA . ASP A 1 85 ? -16.562 1.177 33.849 1.00 89.62 85 ASP A CA 1
ATOM 692 C C . ASP A 1 85 ? -15.092 1.469 34.204 1.00 89.62 85 ASP A C 1
ATOM 694 O O . ASP A 1 85 ? -14.557 0.926 35.171 1.00 89.62 85 ASP A O 1
ATOM 698 N N . ILE A 1 86 ? -14.423 2.346 33.445 1.00 86.19 86 ILE A N 1
ATOM 699 C CA . ILE A 1 86 ? -13.017 2.703 33.653 1.00 86.19 86 ILE A CA 1
ATOM 700 C C . ILE A 1 86 ? -12.913 3.959 34.531 1.00 86.19 86 ILE A C 1
ATOM 702 O O . ILE A 1 86 ? -13.212 5.071 34.091 1.00 86.19 86 ILE A O 1
ATOM 706 N N . ASP A 1 87 ? -12.387 3.805 35.750 1.00 87.50 87 ASP A N 1
ATOM 707 C CA . ASP A 1 87 ? -12.140 4.911 36.692 1.00 87.50 87 ASP A CA 1
ATOM 708 C C . ASP A 1 87 ? -10.858 5.697 36.347 1.00 87.50 87 ASP A C 1
ATOM 710 O O . ASP A 1 87 ? -9.831 5.638 37.023 1.00 87.50 87 ASP A O 1
ATOM 714 N N . ILE A 1 88 ? -10.891 6.399 35.212 1.00 89.12 88 ILE A N 1
ATOM 715 C CA . ILE A 1 88 ? -9.799 7.242 34.705 1.00 89.12 88 ILE A CA 1
ATOM 716 C C . ILE A 1 88 ? -10.363 8.602 34.274 1.00 89.12 88 ILE A C 1
ATOM 718 O O . ILE A 1 88 ? -11.453 8.690 33.720 1.00 89.12 88 ILE A O 1
ATOM 722 N N . ALA A 1 89 ? -9.604 9.685 34.470 1.00 90.00 89 ALA A N 1
ATOM 723 C CA . ALA A 1 89 ? -10.037 11.026 34.081 1.00 90.00 89 ALA A CA 1
ATOM 724 C C . ALA A 1 89 ? -10.358 11.141 32.564 1.00 90.00 89 ALA A C 1
ATOM 726 O O . ALA A 1 89 ? -9.574 10.654 31.737 1.00 90.00 89 ALA A O 1
ATOM 727 N N . PRO A 1 90 ? -11.422 11.878 32.169 1.00 87.50 90 PRO A N 1
ATOM 728 C CA . PRO A 1 90 ? -11.861 12.003 30.772 1.00 87.50 90 PRO A CA 1
ATOM 729 C C . PRO A 1 90 ? -10.773 12.383 29.745 1.00 87.50 90 PRO A C 1
ATOM 731 O O . PRO A 1 90 ? -10.780 11.836 28.641 1.00 87.50 90 PRO A O 1
ATOM 734 N N . PRO A 1 91 ? -9.792 13.260 30.052 1.00 88.69 91 PRO A N 1
ATOM 735 C CA . PRO A 1 91 ? -8.727 13.568 29.097 1.00 88.69 91 PRO A CA 1
ATOM 736 C C . PRO A 1 91 ? -7.820 12.374 28.778 1.00 88.69 91 PRO A C 1
ATOM 738 O O . PRO A 1 91 ? -7.341 12.261 27.653 1.00 88.69 91 PRO A O 1
ATOM 741 N N . ILE A 1 92 ? -7.579 11.474 29.733 1.00 89.06 92 ILE A N 1
ATOM 742 C CA . ILE A 1 92 ? -6.755 10.275 29.507 1.00 89.06 92 ILE A CA 1
ATOM 743 C C . ILE A 1 92 ? -7.560 9.254 28.705 1.00 89.06 92 ILE A C 1
ATOM 745 O O . ILE A 1 92 ? -7.076 8.738 27.704 1.00 89.06 92 ILE A O 1
ATOM 749 N N . GLN A 1 93 ? -8.817 9.060 29.093 1.00 89.00 93 GLN A N 1
ATOM 750 C CA . GLN A 1 93 ? -9.817 8.281 28.370 1.00 89.00 93 GLN A CA 1
ATOM 751 C C . GLN A 1 93 ? -9.916 8.676 26.880 1.00 89.00 93 GLN A C 1
ATOM 753 O O . GLN A 1 93 ? -9.908 7.820 25.999 1.00 89.00 93 GLN A O 1
ATOM 758 N N . SER A 1 94 ? -9.902 9.979 26.571 1.00 91.31 94 SER A N 1
ATOM 759 C CA . SER A 1 94 ? -9.962 10.468 25.185 1.00 91.31 94 SER A CA 1
ATOM 760 C C . SER A 1 94 ? -8.789 10.042 24.290 1.00 91.31 94 SER A C 1
ATOM 762 O O . SER A 1 94 ? -8.939 10.031 23.067 1.00 91.31 94 SER A O 1
ATOM 764 N N . ARG A 1 95 ? -7.643 9.646 24.867 1.00 92.50 95 ARG A N 1
ATOM 765 C CA . ARG A 1 95 ? -6.472 9.188 24.099 1.00 92.50 95 ARG A CA 1
ATOM 766 C C . ARG A 1 95 ? -6.754 7.896 23.334 1.00 92.50 95 ARG A C 1
ATOM 768 O O . ARG A 1 95 ? -6.248 7.735 22.234 1.00 92.50 95 ARG A O 1
ATOM 775 N N . MET A 1 96 ? -7.616 7.023 23.853 1.00 91.44 96 MET A N 1
ATOM 776 C CA . MET A 1 96 ? -7.996 5.785 23.161 1.00 91.44 96 MET A CA 1
ATOM 777 C C . MET A 1 96 ? -8.712 6.077 21.832 1.00 91.44 96 MET A C 1
ATOM 779 O O . MET A 1 96 ? -8.380 5.493 20.804 1.00 91.44 96 MET A O 1
ATOM 783 N N . TYR A 1 97 ? -9.625 7.057 21.812 1.00 93.50 97 TYR A N 1
ATOM 784 C CA . TYR A 1 97 ? -10.265 7.500 20.567 1.00 93.50 97 TYR A CA 1
ATOM 785 C C . TYR A 1 97 ? -9.282 8.153 19.592 1.00 93.50 97 TYR A C 1
ATOM 787 O O . TYR A 1 97 ? -9.450 8.030 18.379 1.00 93.50 97 TYR A O 1
ATOM 795 N N . GLN A 1 98 ? -8.263 8.855 20.100 1.00 94.81 98 GLN A N 1
ATOM 796 C CA . GLN A 1 98 ? -7.224 9.446 19.254 1.00 94.81 98 GLN A CA 1
ATOM 797 C C . GLN A 1 98 ? -6.424 8.361 18.532 1.00 94.81 98 GLN A C 1
ATOM 799 O O . GLN A 1 98 ? -6.221 8.488 17.328 1.00 94.81 98 GLN A O 1
ATOM 804 N N . GLU A 1 99 ? -6.060 7.269 19.208 1.00 94.38 99 GLU A N 1
ATOM 805 C CA . GLU A 1 99 ? -5.355 6.153 18.562 1.00 94.38 99 GLU A CA 1
ATOM 806 C C . GLU A 1 99 ? -6.212 5.452 17.498 1.00 94.38 99 GLU A C 1
ATOM 808 O O . GLU A 1 99 ? -5.727 5.174 16.400 1.00 94.38 99 GLU A O 1
ATOM 813 N N . LEU A 1 100 ? -7.515 5.262 17.744 1.00 95.25 100 LEU A N 1
ATOM 814 C CA . LEU A 1 100 ? -8.435 4.749 16.716 1.00 95.25 100 LEU A CA 1
ATOM 815 C C . LEU A 1 100 ? -8.542 5.696 15.508 1.00 95.25 100 LEU A C 1
ATOM 817 O O . LEU A 1 100 ? -8.556 5.253 14.356 1.00 95.25 100 LEU A O 1
ATOM 821 N N . SER A 1 101 ? -8.581 7.008 15.756 1.00 95.88 101 SER A N 1
ATOM 822 C CA . SER A 1 101 ? -8.572 8.031 14.703 1.00 95.88 101 SER A CA 1
ATOM 823 C C . SER A 1 101 ? -7.265 8.011 13.901 1.00 95.88 101 SER A C 1
ATOM 825 O O . SER A 1 101 ? -7.299 8.075 12.670 1.00 95.88 101 SER A O 1
ATOM 827 N N . ASN A 1 102 ? -6.118 7.847 14.569 1.00 96.81 102 ASN A N 1
ATOM 828 C CA . ASN A 1 102 ? -4.809 7.694 13.929 1.00 96.81 102 ASN A CA 1
ATOM 829 C C . ASN A 1 102 ? -4.766 6.446 13.035 1.00 96.81 102 ASN A C 1
ATOM 831 O O . ASN A 1 102 ? -4.277 6.524 11.907 1.00 96.81 102 ASN A O 1
ATOM 835 N N . GLY A 1 103 ? -5.342 5.327 13.489 1.00 94.50 103 GLY A N 1
ATOM 836 C CA . GLY A 1 103 ? -5.497 4.116 12.679 1.00 94.50 103 GLY A CA 1
ATOM 837 C C . GLY A 1 103 ? -6.276 4.381 11.387 1.00 94.50 103 GLY A C 1
ATOM 838 O O . GLY A 1 103 ? -5.817 4.044 10.293 1.00 94.50 103 GLY A O 1
ATOM 839 N N . MET A 1 104 ? -7.405 5.088 11.482 1.00 95.88 104 MET A N 1
ATOM 840 C CA . MET A 1 104 ? -8.187 5.472 10.302 1.00 95.88 104 MET A CA 1
ATOM 841 C C . MET A 1 104 ? -7.492 6.492 9.405 1.00 95.88 104 MET A C 1
ATOM 843 O O . MET A 1 104 ? -7.666 6.454 8.184 1.00 95.88 104 MET A O 1
ATOM 847 N N . LEU A 1 105 ? -6.694 7.398 9.965 1.00 96.56 105 LEU A N 1
ATOM 848 C CA . LEU A 1 105 ? -5.862 8.303 9.178 1.00 96.56 105 LEU A CA 1
ATOM 849 C C . LEU A 1 105 ? -4.829 7.518 8.357 1.00 96.56 105 LEU A C 1
ATOM 851 O O . LEU A 1 105 ? -4.679 7.786 7.164 1.00 96.56 105 LEU A O 1
ATOM 855 N N . GLY A 1 106 ? -4.169 6.530 8.970 1.00 95.19 106 GLY A N 1
ATOM 856 C CA . GLY A 1 106 ? -3.246 5.614 8.297 1.00 95.19 106 GLY A CA 1
ATOM 857 C C . GLY A 1 106 ? -3.921 4.865 7.150 1.00 95.19 106 GLY A C 1
ATOM 858 O O . GLY A 1 106 ? -3.460 4.947 6.011 1.00 95.19 106 GLY A O 1
ATOM 859 N N . PHE A 1 107 ? -5.075 4.247 7.416 1.00 93.31 107 PHE A N 1
ATOM 860 C CA . PHE A 1 107 ? -5.878 3.573 6.394 1.00 93.31 107 PHE A CA 1
ATOM 861 C C . PHE A 1 107 ? -6.218 4.497 5.210 1.00 93.31 107 PHE A C 1
ATOM 863 O O . PHE A 1 107 ? -5.984 4.147 4.053 1.00 93.31 107 PHE A O 1
ATOM 870 N N . ASN A 1 108 ? -6.713 5.712 5.475 1.00 93.31 108 ASN A N 1
ATOM 871 C CA . ASN A 1 108 ? -7.055 6.665 4.415 1.00 93.31 108 ASN A CA 1
ATOM 872 C C . ASN A 1 108 ? -5.828 7.163 3.634 1.00 93.31 108 ASN A C 1
ATOM 874 O O . ASN A 1 108 ? -5.964 7.552 2.476 1.00 93.31 108 ASN A O 1
ATOM 878 N N . ASN A 1 109 ? -4.636 7.179 4.231 1.00 94.31 109 ASN A N 1
ATOM 879 C CA . ASN A 1 109 ? -3.413 7.517 3.506 1.00 94.31 109 ASN A CA 1
ATOM 880 C C . ASN A 1 109 ? -3.006 6.406 2.532 1.00 94.31 109 ASN A C 1
ATOM 882 O O . ASN A 1 109 ? -2.696 6.722 1.385 1.00 94.31 109 ASN A O 1
ATOM 886 N N . CYS A 1 110 ? -3.090 5.135 2.935 1.00 91.81 110 CYS A N 1
ATOM 887 C CA . CYS A 1 110 ? -2.902 4.004 2.017 1.00 91.81 110 CYS A CA 1
ATOM 888 C C . CYS A 1 110 ? -3.936 4.036 0.889 1.00 91.81 110 CYS A C 1
ATOM 890 O O . CYS A 1 110 ? -3.600 3.863 -0.279 1.00 91.81 110 CYS A O 1
ATOM 892 N N . LEU A 1 111 ? -5.183 4.360 1.229 1.00 89.81 111 LEU A N 1
ATOM 893 C CA . LEU A 1 111 ? -6.255 4.466 0.255 1.00 89.81 111 LEU A CA 1
ATOM 894 C C . LEU A 1 111 ? -5.995 5.538 -0.807 1.00 89.81 111 LEU A C 1
ATOM 896 O O . 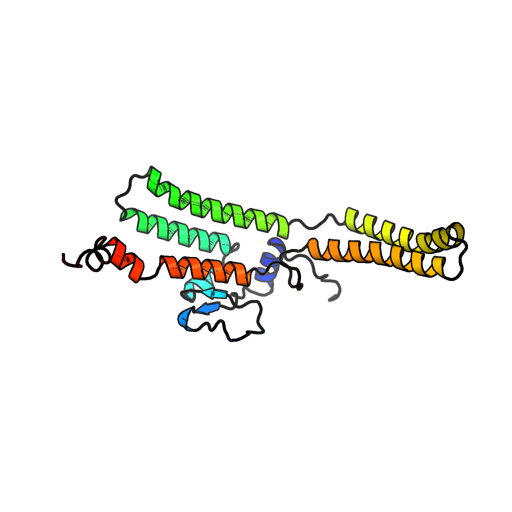LEU A 1 111 ? -6.280 5.309 -1.971 1.00 89.81 111 LEU A O 1
ATOM 900 N N . LYS A 1 112 ? -5.426 6.693 -0.440 1.00 89.75 112 LYS A N 1
ATOM 901 C CA . LYS A 1 112 ? -5.049 7.722 -1.427 1.00 89.75 112 LYS A CA 1
ATOM 902 C C . LYS A 1 112 ? -4.035 7.196 -2.439 1.00 89.75 112 LYS A C 1
ATOM 904 O O . LYS A 1 112 ? -4.105 7.586 -3.594 1.00 89.75 112 LYS A O 1
ATOM 909 N N . ILE A 1 113 ? -3.102 6.352 -2.005 1.00 89.81 113 ILE A N 1
ATOM 910 C CA . ILE A 1 113 ? -2.109 5.742 -2.895 1.00 89.81 113 ILE A CA 1
ATOM 911 C C . ILE A 1 113 ? -2.804 4.737 -3.823 1.00 89.81 113 ILE A C 1
ATOM 913 O O . ILE A 1 113 ? -2.573 4.768 -5.023 1.00 89.81 113 ILE A O 1
ATOM 917 N N . ALA A 1 114 ? -3.705 3.909 -3.289 1.00 86.38 114 ALA A N 1
ATOM 918 C CA . ALA A 1 114 ? -4.454 2.931 -4.079 1.00 86.38 114 ALA A CA 1
ATOM 919 C C . ALA A 1 114 ? -5.476 3.566 -5.049 1.00 86.38 114 ALA A C 1
ATOM 921 O O . ALA A 1 114 ? -5.695 3.058 -6.142 1.00 86.38 114 ALA A O 1
ATOM 922 N N . ASP A 1 115 ? -6.117 4.675 -4.672 1.00 85.25 115 ASP A N 1
ATOM 923 C CA . ASP A 1 115 ? -7.202 5.289 -5.451 1.00 85.25 115 ASP A CA 1
ATOM 924 C C . ASP A 1 115 ? -6.719 6.295 -6.502 1.00 85.25 115 ASP A C 1
ATOM 926 O O . ASP A 1 115 ? -7.491 6.668 -7.390 1.00 85.25 115 ASP A O 1
ATOM 930 N N . VAL A 1 116 ? -5.477 6.776 -6.400 1.00 85.94 116 VAL A N 1
ATOM 931 C CA . VAL A 1 116 ? -4.929 7.805 -7.291 1.00 85.94 116 VAL A CA 1
ATOM 932 C C . VAL A 1 116 ? -3.896 7.166 -8.224 1.00 85.94 116 VAL A C 1
ATOM 934 O O . VAL A 1 116 ? -2.710 7.158 -7.898 1.00 85.94 116 VAL A O 1
ATOM 937 N N . PRO A 1 117 ? -4.321 6.642 -9.391 1.00 82.69 117 PRO A N 1
ATOM 938 C CA . PRO A 1 117 ? -3.403 6.033 -10.348 1.00 82.69 117 PRO A CA 1
ATOM 939 C C . PRO A 1 117 ? -2.486 7.079 -10.988 1.00 82.69 117 PRO A C 1
ATOM 941 O O . PRO A 1 117 ? -2.787 8.283 -10.994 1.00 82.69 117 PRO A O 1
ATOM 944 N N . PHE A 1 118 ? -1.392 6.622 -11.600 1.00 85.38 118 PHE A N 1
ATOM 945 C CA . PHE A 1 118 ? -0.507 7.512 -12.336 1.00 85.38 118 PHE A CA 1
ATOM 946 C C . PHE A 1 118 ? -1.257 8.190 -13.498 1.00 85.38 118 PHE A C 1
ATOM 948 O O . PHE A 1 118 ? -2.074 7.561 -14.182 1.00 85.38 118 PHE A O 1
ATOM 955 N N . PRO A 1 119 ? -1.013 9.488 -13.768 1.00 89.94 119 PRO A N 1
ATOM 956 C CA . PRO A 1 119 ? -1.744 10.197 -14.809 1.00 89.94 119 PRO A CA 1
ATOM 957 C C . PRO A 1 119 ? -1.558 9.564 -16.195 1.00 89.94 119 PRO A C 1
ATOM 959 O O . PRO A 1 119 ? -0.468 9.584 -16.769 1.00 89.94 119 PRO A O 1
ATOM 962 N N . LEU A 1 120 ? -2.656 9.094 -16.793 1.00 89.44 120 LEU A N 1
ATOM 963 C CA . LEU A 1 120 ? -2.651 8.462 -18.119 1.00 89.44 120 LEU A CA 1
ATOM 964 C C . LEU A 1 120 ? -1.925 9.283 -19.209 1.00 89.44 120 LEU A C 1
ATOM 966 O O . LEU A 1 120 ? -1.156 8.687 -19.965 1.00 89.44 120 LEU A O 1
ATOM 970 N N . PRO A 1 121 ? -2.085 10.622 -19.309 1.00 93.88 121 PRO A N 1
ATOM 971 C CA . PRO A 1 121 ? -1.360 11.400 -20.315 1.00 93.88 121 PRO A CA 1
ATOM 972 C C . PRO A 1 121 ? 0.164 11.327 -20.153 1.00 93.88 121 PRO A C 1
ATOM 974 O O . PRO A 1 121 ? 0.888 11.330 -21.148 1.00 93.88 121 PRO A O 1
ATOM 977 N N . PHE A 1 122 ? 0.659 11.228 -18.914 1.00 93.81 122 PHE A N 1
ATOM 978 C CA . PHE A 1 122 ? 2.086 11.050 -18.650 1.00 93.81 122 PHE A CA 1
ATOM 979 C C . PHE A 1 122 ? 2.554 9.660 -19.078 1.00 93.81 122 PHE A C 1
ATOM 981 O O . PHE A 1 122 ? 3.585 9.559 -19.740 1.00 93.81 122 PHE A O 1
ATOM 988 N N . ALA A 1 123 ? 1.788 8.609 -18.774 1.00 91.69 123 ALA A N 1
ATOM 989 C CA . ALA A 1 123 ? 2.116 7.246 -19.197 1.00 91.69 123 ALA A CA 1
ATOM 990 C C . ALA A 1 123 ? 2.177 7.127 -20.729 1.00 91.69 123 ALA A C 1
ATOM 992 O O . ALA A 1 123 ? 3.109 6.542 -21.281 1.00 91.69 123 ALA A O 1
ATOM 993 N N . GLN A 1 124 ? 1.220 7.743 -21.430 1.00 94.31 124 GLN A N 1
ATOM 994 C CA . GLN A 1 124 ? 1.188 7.783 -22.894 1.00 94.31 124 GLN A CA 1
ATOM 995 C C . GLN A 1 124 ? 2.398 8.518 -23.470 1.00 94.31 124 GLN A C 1
ATOM 997 O O . GLN A 1 124 ? 3.042 8.016 -24.391 1.00 94.31 124 GLN A O 1
ATOM 1002 N N . LEU A 1 125 ? 2.726 9.690 -22.919 1.00 96.44 125 LEU A N 1
ATOM 1003 C CA . LEU A 1 125 ? 3.895 10.453 -23.340 1.00 96.44 125 LEU A CA 1
ATOM 1004 C C . LEU A 1 125 ? 5.179 9.642 -23.129 1.00 96.44 125 LEU A C 1
ATOM 1006 O O . LEU A 1 125 ? 5.963 9.506 -24.064 1.00 96.44 125 LEU A O 1
ATOM 1010 N N . LEU A 1 126 ? 5.372 9.053 -21.947 1.00 95.56 126 LEU A N 1
ATOM 1011 C CA . LEU A 1 126 ? 6.547 8.235 -21.641 1.00 95.56 126 LEU A CA 1
ATOM 1012 C C . LEU A 1 126 ? 6.667 7.037 -22.593 1.00 95.56 126 LEU A C 1
ATOM 1014 O O . LEU A 1 126 ? 7.746 6.789 -23.129 1.00 95.56 126 LEU A O 1
ATOM 1018 N N . GLY A 1 127 ? 5.554 6.360 -22.887 1.00 95.56 127 GLY A N 1
ATOM 1019 C CA . GLY A 1 127 ? 5.504 5.285 -23.878 1.00 95.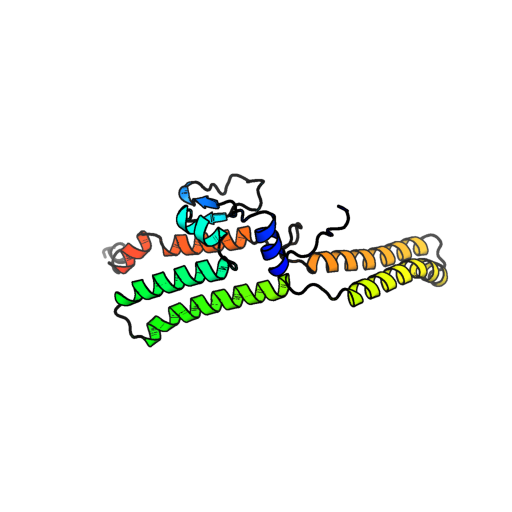56 127 GLY A CA 1
ATOM 1020 C C . GLY A 1 127 ? 5.930 5.741 -25.277 1.00 95.56 127 GLY A C 1
ATOM 1021 O O . GLY A 1 127 ? 6.733 5.072 -25.926 1.00 95.56 127 GLY A O 1
ATOM 1022 N N . LEU A 1 128 ? 5.466 6.909 -25.736 1.00 97.12 128 LEU A N 1
ATOM 1023 C CA . LEU A 1 128 ? 5.892 7.476 -27.022 1.00 97.12 128 LEU A CA 1
ATOM 1024 C C . LEU A 1 128 ? 7.391 7.806 -27.040 1.00 97.12 128 LEU A C 1
ATOM 1026 O O . LEU A 1 128 ? 8.064 7.515 -28.032 1.00 97.12 128 LEU A O 1
ATOM 1030 N N . LEU A 1 129 ? 7.929 8.375 -25.955 1.00 97.00 129 LEU A N 1
ATOM 1031 C CA . LEU A 1 129 ? 9.365 8.645 -25.839 1.00 97.00 129 LEU A CA 1
ATOM 1032 C C . LEU A 1 129 ? 10.188 7.354 -25.864 1.00 97.00 129 LEU A C 1
ATOM 1034 O O . LEU A 1 129 ? 11.220 7.318 -26.530 1.00 97.00 129 LEU A O 1
ATOM 1038 N N . LEU A 1 130 ? 9.733 6.293 -25.195 1.00 97.12 130 LEU A N 1
ATOM 1039 C CA . LEU A 1 130 ? 10.401 4.989 -25.200 1.00 97.12 130 LEU A CA 1
ATOM 1040 C C . LEU A 1 130 ? 10.430 4.367 -26.594 1.00 97.12 130 LEU A C 1
ATOM 1042 O O . LEU A 1 130 ? 11.472 3.868 -27.017 1.00 97.12 130 LEU A O 1
ATOM 1046 N N . VAL A 1 131 ? 9.328 4.445 -27.343 1.00 97.06 131 VAL A N 1
ATOM 1047 C CA . VAL A 1 131 ? 9.283 3.979 -28.739 1.00 97.06 131 VAL A CA 1
ATOM 1048 C C . VAL A 1 131 ? 10.238 4.794 -29.611 1.00 97.06 131 VAL A C 1
ATOM 1050 O O . VAL A 1 131 ? 11.017 4.221 -30.371 1.00 97.06 131 VAL A O 1
ATOM 1053 N N . ALA A 1 132 ? 10.242 6.123 -29.480 1.00 97.50 132 ALA A N 1
ATOM 1054 C CA . ALA A 1 132 ? 11.166 6.975 -30.226 1.00 97.50 132 ALA A CA 1
ATOM 1055 C C . ALA A 1 132 ? 12.634 6.658 -29.889 1.00 97.50 132 ALA A C 1
ATOM 1057 O O . ALA A 1 132 ? 13.451 6.478 -30.793 1.00 97.50 132 ALA A O 1
ATOM 1058 N N . PHE A 1 133 ? 12.963 6.523 -28.602 1.00 96.81 133 PHE A N 1
ATOM 1059 C CA . PHE A 1 133 ? 14.293 6.129 -28.139 1.00 96.81 133 PHE A CA 1
ATOM 1060 C C . PHE A 1 133 ? 14.705 4.769 -28.709 1.00 96.81 133 PHE A C 1
ATOM 1062 O O . PHE A 1 133 ? 15.802 4.634 -29.243 1.00 96.81 133 PHE A O 1
ATOM 1069 N N . SER A 1 134 ? 13.801 3.792 -28.673 1.00 96.44 134 SER A N 1
ATOM 1070 C CA . SER A 1 134 ? 14.018 2.432 -29.172 1.00 96.44 134 SER A CA 1
ATOM 1071 C C . SER A 1 134 ? 14.413 2.383 -30.645 1.00 96.44 134 SER A C 1
ATOM 1073 O O . SER A 1 134 ? 15.264 1.587 -31.034 1.00 96.44 134 SER A O 1
ATOM 1075 N N . LEU A 1 135 ? 13.816 3.250 -31.466 1.00 95.94 135 LEU A N 1
ATOM 1076 C CA . LEU A 1 135 ? 14.121 3.342 -32.894 1.00 95.94 135 LEU A CA 1
ATOM 1077 C C . LEU A 1 135 ? 15.428 4.099 -33.165 1.00 95.94 135 LEU A C 1
ATOM 1079 O O . LEU A 1 135 ? 16.142 3.781 -34.116 1.00 95.94 135 LEU A O 1
ATOM 1083 N N . LEU A 1 136 ? 15.747 5.106 -32.348 1.00 96.75 136 LEU A N 1
ATOM 1084 C CA . LEU A 1 136 ? 16.890 5.994 -32.571 1.00 96.75 136 LEU A CA 1
ATOM 1085 C C . LEU A 1 136 ? 18.199 5.460 -31.980 1.00 96.75 136 LEU A C 1
ATOM 1087 O O . LEU A 1 136 ? 19.260 5.670 -32.578 1.00 96.75 136 LEU A O 1
ATOM 1091 N N . ILE A 1 137 ? 18.152 4.769 -30.836 1.00 96.62 137 ILE A N 1
ATOM 1092 C CA . ILE A 1 137 ? 19.358 4.348 -30.116 1.00 96.62 137 ILE A CA 1
ATOM 1093 C C . ILE A 1 137 ? 20.277 3.424 -30.937 1.00 96.62 137 ILE A C 1
ATOM 1095 O O . ILE A 1 137 ? 21.487 3.673 -30.931 1.00 96.62 137 ILE A O 1
ATOM 1099 N N . PRO A 1 138 ? 19.783 2.459 -31.744 1.00 94.56 138 PRO A N 1
ATOM 1100 C CA . PRO A 1 138 ? 20.666 1.600 -32.530 1.00 94.56 138 PRO A CA 1
ATOM 1101 C C . PRO A 1 138 ? 21.382 2.361 -33.641 1.00 94.56 138 PRO A C 1
ATOM 1103 O O . PRO A 1 138 ? 22.578 2.164 -33.861 1.00 94.56 138 PRO A O 1
ATOM 1106 N N . VAL A 1 139 ? 20.677 3.284 -34.303 1.00 95.00 139 VAL A N 1
ATOM 1107 C CA . VAL A 1 139 ? 21.249 4.130 -35.360 1.00 95.00 139 VAL A CA 1
ATOM 1108 C C . VAL A 1 139 ? 22.346 5.019 -34.783 1.00 95.00 139 VAL A C 1
ATOM 1110 O O . VAL A 1 139 ? 23.448 5.083 -35.332 1.00 95.00 139 VAL A O 1
ATOM 1113 N N . TYR A 1 140 ? 22.070 5.667 -33.650 1.00 96.00 140 TYR A N 1
ATOM 1114 C CA . TYR A 1 140 ? 23.024 6.547 -32.983 1.00 96.00 140 TYR A CA 1
ATOM 1115 C C . TYR A 1 140 ? 24.304 5.805 -32.572 1.00 96.00 140 TYR A C 1
ATOM 1117 O O . TYR A 1 140 ? 25.411 6.243 -32.897 1.00 96.00 140 TYR A O 1
ATOM 1125 N N . VAL A 1 141 ? 24.165 4.651 -31.911 1.00 96.62 141 VAL A N 1
ATOM 1126 C CA . VAL A 1 141 ? 25.303 3.870 -31.403 1.00 96.62 141 VAL A CA 1
ATOM 1127 C C . VAL A 1 141 ? 26.168 3.324 -32.540 1.00 96.62 141 VAL A C 1
ATOM 1129 O O . VAL A 1 141 ? 27.393 3.416 -32.470 1.00 96.62 141 VAL A O 1
ATOM 1132 N N . ILE A 1 142 ? 25.574 2.812 -33.622 1.00 92.75 142 ILE A N 1
ATOM 1133 C CA . ILE A 1 142 ? 26.338 2.289 -34.769 1.00 92.75 142 ILE A CA 1
ATOM 1134 C C . ILE A 1 142 ? 27.194 3.391 -35.411 1.00 92.75 142 ILE A C 1
ATOM 1136 O O . ILE A 1 142 ? 28.381 3.174 -35.680 1.00 92.75 142 ILE A O 1
ATOM 1140 N N . VAL A 1 143 ? 26.620 4.580 -35.623 1.00 94.44 143 VAL A N 1
ATOM 1141 C CA . VAL A 1 143 ? 27.324 5.721 -36.236 1.00 94.44 143 VAL A CA 1
ATOM 1142 C C . VAL A 1 143 ? 28.450 6.237 -35.337 1.00 94.44 143 VAL A C 1
ATOM 1144 O O . VAL A 1 143 ? 29.530 6.575 -35.831 1.00 94.44 143 VAL A O 1
ATOM 1147 N N . PHE A 1 144 ? 28.215 6.286 -34.026 1.00 95.06 144 PHE A N 1
ATOM 1148 C CA . PHE A 1 144 ? 29.168 6.821 -33.057 1.00 95.06 144 PHE A CA 1
ATOM 1149 C C . PHE A 1 144 ? 30.317 5.850 -32.752 1.00 95.06 144 PHE A C 1
ATOM 1151 O O . PHE A 1 144 ? 31.484 6.234 -32.821 1.00 95.06 144 PHE A O 1
ATOM 1158 N N . THR A 1 145 ? 30.013 4.586 -32.450 1.00 94.25 145 THR A N 1
ATOM 1159 C CA . THR A 1 145 ? 31.009 3.595 -32.011 1.00 94.25 145 THR A CA 1
ATOM 1160 C C . THR A 1 145 ? 31.877 3.086 -33.164 1.00 94.25 145 THR A C 1
ATOM 1162 O O . THR A 1 145 ? 33.024 2.705 -32.934 1.00 94.25 145 THR A O 1
ATOM 1165 N N . ARG A 1 146 ? 31.359 3.062 -34.405 1.00 91.12 146 ARG A N 1
ATOM 1166 C CA . ARG A 1 146 ? 32.068 2.576 -35.613 1.00 91.12 146 ARG A CA 1
ATOM 1167 C C . ARG A 1 146 ? 32.696 1.180 -35.460 1.00 91.12 146 ARG A C 1
ATOM 1169 O O . ARG A 1 146 ? 33.684 0.862 -36.115 1.00 91.12 146 ARG A O 1
ATOM 1176 N N . SER A 1 147 ? 32.121 0.342 -34.598 1.00 93.00 147 SER A N 1
ATOM 1177 C CA . SER A 1 147 ? 32.563 -1.032 -34.356 1.00 93.00 147 SER A CA 1
ATOM 1178 C C . SER A 1 147 ? 31.421 -1.997 -34.663 1.00 93.00 147 SER A C 1
ATOM 1180 O O . SER A 1 147 ? 30.350 -1.860 -34.065 1.00 93.00 147 SER A O 1
ATOM 1182 N N . PRO A 1 148 ? 31.631 -2.992 -35.543 1.00 90.25 148 PRO A N 1
ATOM 1183 C CA . PRO A 1 148 ? 30.588 -3.942 -35.925 1.00 90.25 148 PRO A CA 1
ATOM 1184 C C . PRO A 1 148 ? 30.211 -4.911 -34.796 1.00 90.25 148 PRO A C 1
ATOM 1186 O O . PRO A 1 148 ? 29.159 -5.534 -34.867 1.00 90.25 148 PRO A O 1
ATOM 1189 N N . ILE A 1 149 ? 31.049 -5.034 -33.759 1.00 93.75 149 ILE A N 1
ATOM 1190 C CA . ILE A 1 149 ? 30.803 -5.911 -32.603 1.00 93.75 149 ILE A CA 1
ATOM 1191 C C . ILE A 1 149 ? 30.321 -5.091 -31.404 1.00 93.75 149 ILE A C 1
ATOM 1193 O O . ILE A 1 149 ? 29.281 -5.391 -30.826 1.00 93.75 149 ILE A O 1
ATOM 1197 N N . ALA A 1 150 ? 31.046 -4.027 -31.038 1.00 94.31 150 ALA A N 1
ATOM 1198 C CA . ALA A 1 150 ? 30.698 -3.243 -29.853 1.00 94.31 150 ALA A CA 1
ATOM 1199 C C . ALA A 1 150 ? 29.420 -2.410 -30.050 1.00 94.31 150 ALA A C 1
ATOM 1201 O O . ALA A 1 150 ? 28.685 -2.209 -29.090 1.00 94.31 150 ALA A O 1
ATOM 1202 N N . GLY A 1 151 ? 29.126 -1.958 -31.276 1.00 95.56 151 GLY A N 1
ATOM 1203 C CA . GLY A 1 151 ? 27.935 -1.156 -31.573 1.00 95.56 151 GLY A CA 1
ATOM 1204 C C . GLY A 1 151 ? 26.619 -1.881 -31.249 1.00 95.56 151 GLY A C 1
ATOM 1205 O O . GLY A 1 151 ? 25.849 -1.375 -30.434 1.00 95.56 151 GLY A O 1
ATOM 1206 N N . PRO A 1 152 ? 26.362 -3.077 -31.815 1.00 94.44 152 PRO A N 1
ATOM 1207 C CA . PRO A 1 152 ? 25.157 -3.848 -31.501 1.00 94.44 152 PRO A CA 1
ATOM 1208 C C . PRO A 1 152 ? 25.017 -4.197 -30.014 1.00 94.44 152 PRO A C 1
ATOM 1210 O O . PRO A 1 152 ? 23.928 -4.061 -29.464 1.00 94.44 152 PRO A O 1
ATOM 1213 N N . ILE A 1 153 ? 26.113 -4.580 -29.346 1.00 96.25 153 ILE A N 1
ATOM 1214 C CA . ILE A 1 153 ? 26.098 -4.909 -27.911 1.00 96.25 153 ILE A CA 1
ATOM 1215 C C . ILE A 1 153 ? 25.711 -3.680 -27.080 1.00 96.25 153 ILE A C 1
ATOM 1217 O O . ILE A 1 153 ? 24.805 -3.756 -26.255 1.00 96.25 153 ILE A O 1
ATOM 1221 N N . LEU A 1 154 ? 26.353 -2.533 -27.318 1.00 96.12 154 LEU A N 1
ATOM 1222 C CA . LEU A 1 154 ? 26.046 -1.292 -26.601 1.00 96.12 154 LEU A CA 1
ATOM 1223 C C . LEU A 1 154 ? 24.622 -0.805 -26.886 1.00 96.12 154 LEU A C 1
ATOM 1225 O O . LEU A 1 154 ? 23.939 -0.352 -25.973 1.00 96.12 154 LEU A O 1
ATOM 1229 N N . SER A 1 155 ? 24.152 -0.931 -28.129 1.00 96.06 155 SER A N 1
ATOM 1230 C CA . SER A 1 155 ? 22.775 -0.590 -28.487 1.00 96.06 155 SER A CA 1
ATOM 1231 C C . SER A 1 155 ? 21.765 -1.452 -27.739 1.00 96.06 155 SER A C 1
ATOM 1233 O O . SER A 1 155 ? 20.763 -0.919 -27.270 1.00 96.06 155 SER A O 1
ATOM 1235 N N . PHE A 1 156 ? 22.006 -2.762 -27.651 1.00 96.62 156 PHE A N 1
ATOM 1236 C CA . PHE A 1 156 ? 21.131 -3.676 -26.924 1.00 96.62 156 PHE A CA 1
ATOM 1237 C C . PHE A 1 156 ? 21.096 -3.329 -25.436 1.00 96.62 156 PHE A C 1
ATOM 1239 O O . PHE A 1 156 ? 20.017 -3.184 -24.880 1.00 96.62 156 PHE A O 1
ATOM 1246 N N . LEU A 1 157 ? 22.257 -3.107 -24.812 1.00 97.19 157 LEU A N 1
ATOM 1247 C CA . LEU A 1 157 ? 22.326 -2.747 -23.394 1.00 97.19 157 LEU A CA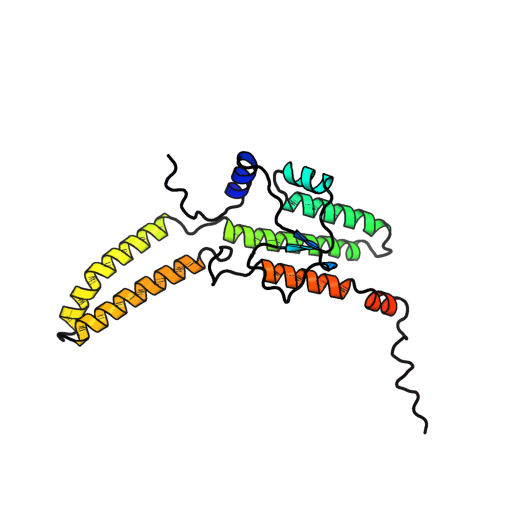 1
ATOM 1248 C C . LEU A 1 157 ? 21.592 -1.437 -23.086 1.00 97.19 157 LEU A C 1
ATOM 1250 O O . LEU A 1 157 ? 20.869 -1.365 -22.097 1.00 97.19 157 LEU A O 1
ATOM 1254 N N . LEU A 1 158 ? 21.743 -0.408 -23.925 1.00 96.69 158 LEU A N 1
ATOM 1255 C CA . LEU A 1 158 ? 21.056 0.872 -23.724 1.00 96.69 158 LEU A CA 1
ATOM 1256 C C . LEU A 1 158 ? 19.546 0.754 -23.936 1.00 96.69 158 LEU A C 1
ATOM 1258 O O . LEU A 1 158 ? 18.784 1.293 -23.137 1.00 96.69 158 LEU A O 1
ATOM 1262 N N . PHE A 1 159 ? 19.119 0.029 -24.972 1.00 96.88 159 PHE A N 1
ATOM 1263 C CA . PHE A 1 159 ? 17.711 -0.292 -25.191 1.00 96.88 159 PHE A CA 1
ATOM 1264 C C . PHE A 1 159 ? 17.126 -1.021 -23.975 1.00 96.88 159 PHE A C 1
ATOM 1266 O O . PHE A 1 159 ? 16.189 -0.523 -23.355 1.00 96.88 159 PHE A O 1
ATOM 1273 N N . GLU A 1 160 ? 17.728 -2.145 -23.589 1.00 97.56 160 GLU A N 1
ATOM 1274 C CA . GLU A 1 160 ? 17.230 -3.006 -22.519 1.00 97.56 160 GLU A CA 1
ATOM 1275 C C . GLU A 1 160 ? 17.205 -2.274 -21.177 1.00 97.56 160 GLU A C 1
ATOM 1277 O O . GLU A 1 160 ? 16.226 -2.361 -20.443 1.00 97.56 160 GLU A O 1
ATOM 1282 N N . SER A 1 161 ? 18.237 -1.477 -20.874 1.00 97.00 161 SER A N 1
ATOM 1283 C CA . SER A 1 161 ? 18.315 -0.740 -19.607 1.00 97.00 161 SER A CA 1
ATOM 1284 C C . SER A 1 161 ? 17.129 0.201 -19.386 1.00 97.00 161 SER A C 1
ATOM 1286 O O . SER A 1 161 ? 16.617 0.294 -18.271 1.00 97.00 161 SER A O 1
ATOM 1288 N N . ILE A 1 162 ? 16.667 0.879 -20.439 1.00 96.19 162 ILE A N 1
ATOM 1289 C CA . ILE A 1 162 ? 15.598 1.871 -20.328 1.00 96.19 162 ILE A CA 1
ATOM 1290 C C . ILE A 1 162 ? 14.215 1.211 -20.318 1.00 96.19 162 ILE A C 1
ATOM 1292 O O . ILE A 1 162 ? 13.319 1.689 -19.624 1.00 96.19 162 ILE A O 1
ATOM 1296 N N . TRP A 1 163 ? 14.050 0.098 -21.041 1.00 96.62 163 TRP A N 1
ATOM 1297 C CA . TRP A 1 163 ? 12.836 -0.717 -20.984 1.00 96.62 163 TRP A CA 1
ATOM 1298 C C . TRP A 1 163 ? 12.678 -1.388 -19.626 1.00 96.62 163 TRP A C 1
ATOM 1300 O O . TRP A 1 163 ? 11.613 -1.285 -19.028 1.00 96.62 163 TRP A O 1
ATOM 1310 N N . CYS A 1 164 ? 13.751 -1.977 -19.099 1.00 96.56 164 CYS A N 1
ATOM 1311 C CA . CYS A 1 164 ? 13.779 -2.540 -17.753 1.00 96.56 164 CYS A CA 1
ATOM 1312 C C . CYS A 1 164 ? 13.394 -1.487 -16.704 1.00 96.56 164 CYS A C 1
ATOM 1314 O O . CYS A 1 164 ? 12.507 -1.728 -15.891 1.00 96.56 164 CYS A O 1
ATOM 1316 N N . LEU A 1 165 ? 13.970 -0.280 -16.775 1.00 95.81 165 LEU A N 1
ATOM 1317 C CA . LEU A 1 165 ? 13.609 0.811 -15.865 1.00 95.81 165 LEU A CA 1
ATOM 1318 C C . LEU A 1 165 ? 12.118 1.178 -15.945 1.00 95.81 165 LEU A C 1
ATOM 1320 O O . LEU A 1 165 ? 11.496 1.448 -14.921 1.00 95.81 165 LEU A O 1
ATOM 1324 N N . ASN A 1 166 ? 11.547 1.190 -17.150 1.00 95.00 166 ASN A N 1
ATOM 1325 C CA . ASN A 1 166 ? 10.128 1.460 -17.351 1.00 95.00 166 ASN A CA 1
ATOM 1326 C C . ASN A 1 166 ? 9.227 0.349 -16.792 1.00 95.00 166 ASN A C 1
ATOM 1328 O O . ASN A 1 166 ? 8.204 0.664 -16.194 1.00 95.00 166 ASN A O 1
ATOM 1332 N N . GLU A 1 167 ? 9.585 -0.925 -16.960 1.00 92.94 167 GLU A N 1
ATOM 1333 C CA . GLU A 1 167 ? 8.810 -2.027 -16.374 1.00 92.94 167 GLU A CA 1
ATOM 1334 C C . GLU A 1 167 ? 8.876 -2.012 -14.842 1.00 92.94 167 GLU A C 1
ATOM 1336 O O . GLU A 1 167 ? 7.835 -2.088 -14.198 1.00 92.94 167 GLU A O 1
ATOM 1341 N N . VAL A 1 168 ? 10.051 -1.770 -14.251 1.00 92.56 168 VAL A N 1
ATOM 1342 C CA . VAL A 1 168 ? 10.182 -1.596 -12.792 1.00 92.56 168 VAL A CA 1
ATOM 1343 C C . VAL A 1 168 ? 9.336 -0.420 -12.295 1.00 92.56 168 VAL A C 1
ATOM 1345 O O . VAL A 1 168 ? 8.682 -0.517 -11.262 1.00 92.56 168 VAL A O 1
ATOM 1348 N N . ALA A 1 169 ? 9.307 0.697 -13.030 1.00 91.38 169 ALA A N 1
ATOM 1349 C CA . ALA A 1 169 ? 8.475 1.841 -12.664 1.00 91.38 169 ALA A CA 1
ATOM 1350 C C . ALA A 1 169 ? 6.971 1.516 -12.689 1.00 91.38 169 ALA A C 1
ATOM 1352 O O . ALA A 1 169 ? 6.237 2.045 -11.858 1.00 91.38 169 ALA A O 1
ATOM 1353 N N . LYS A 1 170 ? 6.520 0.652 -13.609 1.00 88.69 170 LYS A N 1
ATOM 1354 C CA . LYS A 1 170 ? 5.128 0.182 -13.655 1.00 88.69 170 LYS A CA 1
ATOM 1355 C C . LYS A 1 170 ? 4.795 -0.745 -12.491 1.00 88.69 170 LYS A C 1
ATOM 1357 O O . LYS A 1 170 ? 3.724 -0.592 -11.918 1.00 88.69 170 LYS A O 1
ATOM 1362 N N . GLU A 1 171 ? 5.688 -1.670 -12.134 1.00 87.50 171 GLU A N 1
ATOM 1363 C CA . GLU A 1 171 ? 5.496 -2.535 -10.956 1.00 87.50 171 GLU A CA 1
ATOM 1364 C C . GLU A 1 171 ? 5.359 -1.687 -9.681 1.00 87.50 171 GLU A C 1
ATOM 1366 O O . GLU A 1 171 ? 4.420 -1.853 -8.911 1.00 87.50 171 GLU A O 1
ATOM 1371 N N . LEU A 1 172 ? 6.222 -0.680 -9.508 1.00 88.31 172 LEU A N 1
ATOM 1372 C CA . LEU A 1 172 ? 6.196 0.208 -8.339 1.00 88.31 172 LEU A CA 1
ATOM 1373 C C . LEU A 1 172 ? 4.974 1.143 -8.269 1.00 88.31 172 LEU A C 1
ATOM 1375 O O . LEU A 1 172 ? 4.751 1.766 -7.229 1.00 88.31 172 LEU A O 1
ATOM 1379 N N . GLU A 1 173 ? 4.197 1.283 -9.346 1.00 86.88 173 GLU A N 1
ATOM 1380 C CA . GLU A 1 173 ? 3.000 2.132 -9.365 1.00 86.88 173 GLU A CA 1
ATOM 1381 C C . GLU A 1 173 ? 1.868 1.552 -8.502 1.00 86.88 173 GLU A C 1
ATOM 1383 O O . GLU A 1 173 ? 1.088 2.313 -7.926 1.00 86.88 173 GLU A O 1
ATOM 1388 N N . ASN A 1 174 ? 1.778 0.224 -8.385 1.00 84.69 174 ASN A N 1
ATOM 1389 C CA . ASN A 1 174 ? 0.677 -0.457 -7.706 1.00 84.69 174 ASN A CA 1
ATOM 1390 C C . ASN A 1 174 ? 1.166 -1.327 -6.534 1.00 84.69 174 ASN A C 1
ATOM 1392 O O . ASN A 1 174 ? 1.019 -2.543 -6.584 1.00 84.69 174 ASN A O 1
ATOM 1396 N N . PRO A 1 175 ? 1.664 -0.727 -5.437 1.00 88.06 175 PRO A N 1
ATOM 1397 C CA . PRO A 1 175 ? 2.313 -1.470 -4.355 1.00 88.06 175 PRO A CA 1
ATOM 1398 C C . PRO A 1 175 ? 1.385 -2.429 -3.597 1.00 88.06 175 PRO A C 1
ATOM 1400 O O . PRO A 1 175 ? 1.870 -3.259 -2.840 1.00 88.06 175 PRO A O 1
ATOM 1403 N N . PHE A 1 176 ? 0.062 -2.291 -3.744 1.00 87.44 176 PHE A N 1
ATOM 1404 C CA . PHE A 1 176 ? -0.954 -3.143 -3.111 1.00 87.44 176 PHE A CA 1
ATOM 1405 C C . PHE A 1 176 ? -1.515 -4.200 -4.078 1.00 87.44 176 PHE A C 1
ATOM 1407 O O . PHE A 1 176 ? -2.645 -4.662 -3.899 1.00 87.44 176 PHE A O 1
ATOM 1414 N N . GLY A 1 177 ? -0.787 -4.504 -5.153 1.00 83.06 177 GLY A N 1
ATOM 1415 C CA . GLY A 1 177 ? -1.170 -5.488 -6.153 1.00 83.06 177 GLY A CA 1
ATOM 1416 C C . GLY A 1 177 ? -0.999 -6.934 -5.683 1.00 83.06 177 GLY A C 1
ATOM 1417 O O . GLY A 1 177 ? -1.276 -7.276 -4.536 1.00 83.06 177 GLY A O 1
ATOM 1418 N N . GLN A 1 178 ? -0.650 -7.796 -6.633 1.00 80.25 178 GLN A N 1
ATOM 1419 C CA . GLN A 1 178 ? -0.485 -9.245 -6.467 1.00 80.25 178 GLN A CA 1
ATOM 1420 C C . GLN A 1 178 ? 0.834 -9.736 -7.085 1.00 80.25 178 GLN A C 1
ATOM 1422 O O . GLN A 1 178 ? 1.004 -10.927 -7.344 1.00 80.25 178 GLN A O 1
ATOM 1427 N N . ASP A 1 179 ? 1.735 -8.814 -7.409 1.00 82.12 179 ASP A N 1
ATOM 1428 C CA . ASP A 1 179 ? 3.041 -9.110 -7.969 1.00 82.12 179 ASP A CA 1
ATOM 1429 C C . ASP A 1 179 ? 4.023 -9.443 -6.830 1.00 82.12 179 ASP A C 1
ATOM 1431 O O . ASP A 1 179 ? 3.841 -9.057 -5.678 1.00 82.12 179 ASP A O 1
ATOM 1435 N N . SER A 1 180 ? 5.104 -10.168 -7.131 1.00 83.31 180 SER A N 1
ATOM 1436 C CA . SER A 1 180 ? 6.036 -10.660 -6.100 1.00 83.31 180 SER A CA 1
ATOM 1437 C C . SER A 1 180 ? 6.763 -9.559 -5.319 1.00 83.31 180 SER A C 1
ATOM 1439 O O . SER A 1 180 ? 7.327 -9.830 -4.262 1.00 83.31 180 SER A O 1
ATOM 1441 N N . ASN A 1 181 ? 6.811 -8.348 -5.879 1.00 85.12 181 ASN A N 1
ATOM 1442 C CA . ASN A 1 181 ? 7.465 -7.180 -5.291 1.00 85.12 181 ASN A CA 1
ATOM 1443 C C . ASN A 1 181 ? 6.475 -6.247 -4.572 1.00 85.12 181 ASN A C 1
ATOM 1445 O O . ASN A 1 181 ? 6.892 -5.204 -4.062 1.00 85.12 181 ASN A O 1
ATOM 1449 N N . ASP A 1 182 ? 5.190 -6.607 -4.537 1.00 88.25 182 ASP A N 1
ATOM 1450 C CA . ASP A 1 182 ? 4.169 -5.853 -3.822 1.00 88.25 182 ASP A CA 1
ATOM 1451 C C . ASP A 1 182 ? 4.269 -6.074 -2.314 1.00 88.25 182 ASP A C 1
ATOM 1453 O O . ASP A 1 182 ? 4.904 -7.009 -1.815 1.00 88.25 182 ASP A O 1
ATOM 1457 N N . ILE A 1 183 ? 3.648 -5.178 -1.552 1.00 88.31 183 ILE A N 1
ATOM 1458 C CA . ILE A 1 183 ? 3.669 -5.292 -0.099 1.00 88.31 183 ILE A CA 1
ATOM 1459 C C . ILE A 1 183 ? 2.772 -6.446 0.363 1.00 88.31 183 ILE A C 1
ATOM 1461 O O . ILE A 1 183 ? 1.626 -6.594 -0.067 1.00 88.31 183 ILE A O 1
ATOM 1465 N N . THR A 1 184 ? 3.254 -7.229 1.326 1.00 87.75 184 THR A N 1
ATOM 1466 C CA . THR A 1 184 ? 2.517 -8.376 1.862 1.00 87.75 184 THR A CA 1
ATOM 1467 C C . THR A 1 184 ? 1.534 -7.950 2.952 1.00 87.75 184 THR A C 1
ATOM 1469 O O . THR A 1 184 ? 1.800 -8.025 4.152 1.00 87.75 184 THR A O 1
ATOM 1472 N N . LEU A 1 185 ? 0.344 -7.492 2.543 1.00 87.06 185 LEU A N 1
ATOM 1473 C CA . LEU A 1 185 ? -0.726 -7.084 3.472 1.00 87.06 185 LEU A CA 1
ATOM 1474 C C . LEU A 1 185 ? -1.099 -8.188 4.476 1.00 87.06 185 LEU A C 1
ATOM 1476 O O . LEU A 1 185 ? -1.409 -7.888 5.630 1.00 87.06 185 LEU A O 1
ATOM 1480 N N . THR A 1 186 ? -1.040 -9.450 4.053 1.00 85.88 186 THR A N 1
ATOM 1481 C CA . THR A 1 186 ? -1.299 -10.616 4.907 1.00 85.88 186 THR A CA 1
ATOM 1482 C C . THR A 1 186 ? -0.267 -10.727 6.033 1.00 85.88 186 THR A C 1
ATOM 1484 O O . THR A 1 186 ? -0.654 -10.926 7.184 1.00 85.88 186 THR A O 1
ATOM 1487 N N . ASP A 1 187 ? 1.019 -10.484 5.761 1.00 87.00 187 ASP A N 1
ATOM 1488 C CA . ASP A 1 187 ? 2.069 -10.506 6.790 1.00 87.00 187 ASP A CA 1
ATOM 1489 C C . ASP A 1 187 ? 1.914 -9.351 7.783 1.00 87.00 187 ASP A C 1
ATOM 1491 O O . ASP A 1 187 ? 2.046 -9.543 8.993 1.00 87.00 187 ASP A O 1
ATOM 1495 N N . PHE A 1 188 ? 1.586 -8.147 7.299 1.00 90.44 188 PHE A N 1
ATOM 1496 C CA . PHE A 1 188 ? 1.288 -7.011 8.179 1.00 90.44 188 PHE A CA 1
ATOM 1497 C C . PHE A 1 188 ? 0.124 -7.322 9.124 1.00 90.44 188 PHE A C 1
ATOM 1499 O O . PHE A 1 188 ? 0.202 -7.028 10.318 1.00 90.44 188 PHE A O 1
ATOM 1506 N N . HIS A 1 189 ? -0.932 -7.949 8.605 1.00 91.00 189 HIS A N 1
ATOM 1507 C CA . HIS A 1 189 ? -2.072 -8.393 9.402 1.00 91.00 189 HIS A CA 1
ATOM 1508 C C . HIS A 1 189 ? -1.678 -9.466 10.424 1.00 91.00 189 HIS A C 1
ATOM 1510 O O . HIS A 1 189 ? -2.049 -9.362 11.591 1.00 91.00 189 HIS A O 1
ATOM 1516 N N . LEU A 1 190 ? -0.881 -10.462 10.029 1.00 89.25 190 LEU A N 1
ATOM 1517 C CA . LEU A 1 190 ? -0.393 -11.508 10.934 1.00 89.25 190 LEU A CA 1
ATOM 1518 C C . LEU A 1 190 ? 0.450 -10.938 12.080 1.00 89.25 190 LEU A C 1
ATOM 1520 O O . LEU A 1 190 ? 0.225 -11.303 13.232 1.00 89.25 190 LEU A O 1
ATOM 1524 N N . ASN A 1 191 ? 1.364 -10.014 11.785 1.00 91.62 191 ASN A N 1
ATOM 1525 C CA . ASN A 1 191 ? 2.181 -9.340 12.799 1.00 91.62 191 ASN A CA 1
ATOM 1526 C C . ASN A 1 191 ? 1.324 -8.505 13.765 1.00 91.62 191 ASN A C 1
ATOM 1528 O O . ASN A 1 191 ? 1.603 -8.437 14.965 1.00 91.62 191 ASN A O 1
ATOM 1532 N N . PHE A 1 192 ? 0.263 -7.874 13.255 1.00 92.19 192 PHE A N 1
ATOM 1533 C CA . PHE A 1 192 ? -0.690 -7.142 14.086 1.00 92.19 192 PHE A CA 1
ATOM 1534 C C . PHE A 1 192 ? -1.470 -8.079 15.017 1.00 92.19 192 PHE A C 1
ATOM 1536 O O . PHE A 1 192 ? -1.586 -7.799 16.208 1.00 92.19 192 PHE A O 1
ATOM 1543 N N . VAL A 1 193 ? -1.952 -9.214 14.503 1.00 91.75 193 VAL A N 1
ATOM 1544 C CA . VAL A 1 193 ? -2.643 -10.238 15.302 1.00 91.75 193 VAL A CA 1
ATOM 1545 C C . VAL A 1 193 ? -1.730 -10.818 16.381 1.00 91.75 193 VAL A C 1
ATOM 1547 O O . VAL A 1 193 ? -2.178 -10.960 17.513 1.00 91.75 193 VAL A O 1
ATOM 1550 N N . ASP A 1 194 ? -0.459 -11.085 16.072 1.00 90.38 194 ASP A N 1
ATOM 1551 C CA . ASP A 1 194 ? 0.525 -11.538 17.067 1.00 90.38 194 ASP A CA 1
ATOM 1552 C C . ASP A 1 194 ? 0.697 -10.521 18.194 1.00 90.38 194 ASP A C 1
ATOM 1554 O O . ASP A 1 194 ? 0.655 -10.873 19.368 1.00 90.38 194 ASP A O 1
ATOM 1558 N N . SER A 1 195 ? 0.806 -9.238 17.842 1.00 92.00 195 SER A N 1
ATOM 1559 C CA . SER A 1 195 ? 0.944 -8.167 18.833 1.00 92.00 195 SER A CA 1
ATOM 1560 C C . SER A 1 195 ? -0.279 -8.078 19.753 1.00 92.00 195 SER A C 1
ATOM 1562 O O . SER A 1 195 ? -0.146 -7.815 20.947 1.00 92.00 195 SER A O 1
ATOM 1564 N N . LEU A 1 196 ? -1.484 -8.296 19.214 1.00 90.38 196 LEU A N 1
ATOM 1565 C CA . LEU A 1 196 ? -2.706 -8.366 20.017 1.00 90.38 196 LEU A CA 1
ATOM 1566 C C . LEU A 1 196 ? -2.728 -9.605 20.916 1.00 90.38 196 LEU A C 1
ATOM 1568 O O . LEU A 1 196 ? -3.166 -9.510 22.062 1.00 90.38 196 LEU A O 1
ATOM 1572 N N . GLU A 1 197 ? -2.255 -10.746 20.413 1.00 88.00 197 GLU A N 1
ATOM 1573 C CA . GLU A 1 197 ? -2.200 -12.001 21.163 1.00 88.00 197 GLU A CA 1
ATOM 1574 C C . GLU A 1 197 ? -1.287 -11.843 22.379 1.00 88.00 197 GLU A C 1
ATOM 1576 O O . GLU A 1 197 ? -1.742 -12.078 23.500 1.00 88.00 197 GLU A O 1
ATOM 1581 N N . ASP A 1 198 ? -0.077 -11.316 22.180 1.00 87.62 198 ASP A N 1
ATOM 1582 C CA . ASP A 1 198 ? 0.908 -11.044 23.233 1.00 87.62 198 ASP A CA 1
ATOM 1583 C C . ASP A 1 198 ? 0.342 -10.141 24.344 1.00 87.62 198 ASP A C 1
ATOM 1585 O O . ASP A 1 198 ? 0.523 -10.405 25.538 1.00 87.62 198 ASP A O 1
ATOM 1589 N N . VAL A 1 199 ? -0.401 -9.091 23.971 1.00 86.94 199 VAL A N 1
ATOM 1590 C CA . VAL A 1 199 ? -1.048 -8.170 24.926 1.00 86.94 199 VAL A CA 1
ATOM 1591 C C . VAL A 1 199 ? -2.238 -8.824 25.639 1.00 86.94 199 VAL A C 1
ATOM 1593 O O . VAL A 1 199 ? -2.523 -8.494 26.791 1.00 86.94 199 VAL A O 1
ATOM 1596 N N . SER A 1 200 ? -2.930 -9.755 24.981 1.00 83.44 200 SER A N 1
ATOM 1597 C CA . SER A 1 200 ? -4.099 -10.451 25.531 1.00 83.44 200 SER A CA 1
ATOM 1598 C C . SER A 1 200 ? -3.759 -11.636 26.441 1.00 83.44 200 SER A C 1
ATOM 1600 O O . SER A 1 200 ? -4.655 -12.158 27.104 1.00 83.44 200 SER A O 1
ATOM 1602 N N . MET A 1 201 ? -2.491 -12.063 26.498 1.00 80.81 201 MET A N 1
ATOM 1603 C CA . MET A 1 201 ? -2.091 -13.244 27.267 1.00 80.81 201 MET A CA 1
ATOM 1604 C C . MET A 1 201 ? -2.459 -13.110 28.752 1.00 80.81 201 MET A C 1
ATOM 1606 O O . MET A 1 201 ? -2.031 -12.183 29.444 1.00 80.81 201 MET A O 1
ATOM 1610 N N . GLU A 1 202 ? -3.178 -14.107 29.270 1.00 64.88 202 GLU A N 1
ATOM 1611 C CA . GLU A 1 202 ? -3.631 -14.171 30.669 1.00 64.88 202 GLU A CA 1
ATOM 1612 C C . GLU A 1 202 ? -2.472 -14.058 31.678 1.00 64.88 202 GLU A C 1
ATOM 1614 O O . GLU A 1 202 ? -2.631 -13.486 32.757 1.00 64.88 202 GLU A O 1
ATOM 1619 N N . GLY A 1 203 ? -1.275 -14.534 31.311 1.00 63.88 203 GLY A N 1
ATOM 1620 C CA . GLY A 1 203 ? -0.067 -14.415 32.132 1.00 63.88 203 GLY A CA 1
ATOM 1621 C C . GLY A 1 203 ? 0.333 -12.964 32.430 1.00 63.88 203 GLY A C 1
ATOM 1622 O O . GLY A 1 203 ? 0.759 -12.668 33.546 1.00 63.88 203 GLY A O 1
ATOM 1623 N N . HIS A 1 204 ? 0.130 -12.038 31.485 1.00 64.06 204 HIS A N 1
ATOM 1624 C CA . HIS A 1 204 ? 0.370 -10.609 31.711 1.00 64.06 204 HIS A CA 1
ATOM 1625 C C . HIS A 1 204 ? -0.675 -10.010 32.656 1.00 64.06 204 HIS A C 1
ATOM 1627 O O . HIS A 1 204 ? -0.332 -9.238 33.554 1.00 64.06 204 HIS A O 1
ATOM 1633 N N . GLN A 1 205 ? -1.943 -10.404 32.514 1.00 59.16 205 GLN A N 1
ATOM 1634 C CA . GLN A 1 205 ? -3.017 -9.944 33.398 1.00 59.16 205 GLN A CA 1
ATOM 1635 C C . GLN A 1 205 ? -2.798 -10.413 34.845 1.00 59.16 205 GLN A C 1
ATOM 1637 O O . GLN A 1 205 ? -2.954 -9.627 35.779 1.00 59.16 205 GLN A O 1
ATOM 1642 N N . ALA A 1 206 ? -2.341 -11.653 35.042 1.00 59.69 206 ALA A N 1
ATOM 1643 C CA . ALA A 1 206 ? -2.019 -12.191 36.364 1.00 59.69 206 ALA A CA 1
ATOM 1644 C C . ALA A 1 206 ? -0.905 -11.398 37.083 1.00 59.69 206 ALA A C 1
ATOM 1646 O O . ALA A 1 206 ? -1.010 -11.150 38.287 1.00 59.69 206 ALA A O 1
ATOM 1647 N N . MET A 1 207 ? 0.121 -10.933 36.357 1.00 60.34 207 MET A N 1
ATOM 1648 C CA . MET A 1 207 ? 1.192 -10.093 36.920 1.00 60.34 207 MET A CA 1
ATOM 1649 C C . MET A 1 207 ? 0.721 -8.678 37.279 1.00 60.34 207 MET A C 1
ATOM 1651 O O . MET A 1 207 ? 1.188 -8.105 38.262 1.00 60.34 207 MET A O 1
ATOM 1655 N N . LEU A 1 208 ? -0.226 -8.112 36.524 1.00 62.88 208 LEU A N 1
ATOM 1656 C CA . LEU A 1 208 ? -0.799 -6.792 36.821 1.00 62.88 208 LEU A CA 1
ATOM 1657 C C . LEU A 1 208 ? -1.629 -6.794 38.113 1.00 62.88 208 LEU A C 1
ATOM 1659 O O . LEU A 1 208 ? -1.668 -5.787 38.820 1.00 62.88 208 LEU A O 1
ATOM 1663 N N . HIS A 1 209 ? -2.253 -7.924 38.452 1.00 59.41 209 HIS A N 1
ATOM 1664 C CA . HIS A 1 209 ? -2.987 -8.089 39.708 1.00 59.41 209 HIS A CA 1
ATOM 1665 C C . HIS A 1 209 ? -2.080 -8.431 40.907 1.00 59.41 209 HIS A C 1
ATOM 1667 O O . HIS A 1 209 ? -2.446 -8.127 42.044 1.00 59.41 209 HIS A O 1
ATOM 1673 N N . HIS A 1 210 ? -0.882 -8.988 40.674 1.00 56.31 210 HIS A N 1
ATOM 1674 C CA . HIS A 1 210 ? 0.093 -9.347 41.715 1.00 56.31 210 HIS A CA 1
ATOM 1675 C C . HIS A 1 210 ? 1.544 -8.994 41.307 1.00 56.31 210 HIS A C 1
ATOM 1677 O O . HIS A 1 210 ? 2.276 -9.859 40.821 1.00 56.31 210 HIS A O 1
ATOM 1683 N N . PRO A 1 211 ? 2.015 -7.755 41.567 1.00 57.25 211 PRO A N 1
ATOM 1684 C CA . PRO A 1 211 ? 3.316 -7.264 41.087 1.00 57.25 211 PRO A CA 1
ATOM 1685 C C . PRO A 1 211 ? 4.553 -7.980 41.660 1.00 57.25 211 PRO A C 1
ATOM 1687 O O . PRO A 1 211 ? 5.663 -7.755 41.187 1.00 57.25 211 PRO A O 1
ATOM 1690 N N . THR A 1 212 ? 4.403 -8.794 42.709 1.00 58.12 212 THR A N 1
ATOM 1691 C CA . THR A 1 212 ? 5.519 -9.404 43.454 1.00 58.12 212 THR A CA 1
ATOM 1692 C C . THR A 1 212 ? 5.866 -10.829 43.020 1.00 58.12 212 THR A C 1
ATOM 1694 O O . THR A 1 212 ? 6.855 -11.371 43.504 1.00 58.12 212 THR A O 1
ATOM 1697 N N . MET A 1 213 ? 5.121 -11.430 42.084 1.00 51.84 213 MET A N 1
ATOM 1698 C CA . MET A 1 213 ? 5.203 -12.866 41.755 1.00 51.84 213 MET A CA 1
ATOM 1699 C C . MET A 1 213 ? 6.502 -13.313 41.034 1.00 51.84 213 MET A C 1
ATOM 1701 O O . MET A 1 213 ? 6.587 -14.441 40.567 1.00 51.84 213 MET A O 1
ATOM 1705 N N . GLY A 1 214 ? 7.524 -12.455 40.950 1.00 53.44 214 GLY A N 1
ATOM 1706 C CA . GLY A 1 214 ? 8.845 -12.783 40.393 1.00 53.44 214 GLY A CA 1
ATOM 1707 C C . GLY A 1 214 ? 10.034 -12.201 41.165 1.00 53.44 214 GLY A C 1
ATOM 1708 O O . GLY A 1 214 ? 11.155 -12.271 40.676 1.00 53.44 214 GLY A O 1
ATOM 1709 N N . LEU A 1 215 ? 9.813 -11.602 42.344 1.00 53.47 215 LEU A N 1
ATOM 1710 C CA . LEU A 1 215 ? 10.887 -11.015 43.164 1.00 53.47 215 LEU A CA 1
ATOM 1711 C C . LEU A 1 215 ? 11.236 -11.839 44.412 1.00 53.47 215 LEU A C 1
ATOM 1713 O O . LEU A 1 215 ? 12.193 -11.499 45.105 1.00 53.47 215 LEU A O 1
ATOM 1717 N N . GLU A 1 216 ? 10.489 -12.904 44.712 1.00 52.34 216 GLU A N 1
ATOM 1718 C CA . GLU A 1 216 ? 10.693 -13.688 45.940 1.00 52.34 216 GLU A CA 1
ATOM 1719 C C . GLU A 1 216 ? 11.681 -14.858 45.775 1.00 52.34 216 GLU A C 1
ATOM 1721 O O . GLU A 1 216 ? 12.272 -15.278 46.768 1.00 52.34 216 GLU A O 1
ATOM 1726 N N . ASP A 1 217 ? 11.959 -15.314 44.547 1.00 54.41 217 ASP A N 1
ATOM 1727 C CA . ASP A 1 217 ? 12.794 -16.508 44.326 1.00 54.41 217 ASP A CA 1
ATOM 1728 C C . ASP A 1 217 ? 14.302 -16.231 44.132 1.00 54.41 217 ASP A C 1
ATOM 1730 O O . ASP A 1 217 ? 15.091 -17.172 44.189 1.00 54.41 217 ASP A O 1
ATOM 1734 N N . ASP A 1 218 ? 14.740 -14.970 43.977 1.00 51.03 218 ASP A N 1
ATOM 1735 C CA . ASP A 1 218 ? 16.144 -14.650 43.617 1.00 51.03 218 ASP A CA 1
ATOM 1736 C C . ASP A 1 218 ? 16.959 -13.916 44.709 1.00 51.03 218 ASP A C 1
ATOM 1738 O O . ASP A 1 218 ? 18.156 -13.682 44.550 1.00 51.03 218 ASP A O 1
ATOM 1742 N N . PHE A 1 219 ? 16.359 -13.595 45.865 1.00 51.03 219 PHE A N 1
ATOM 1743 C CA . PHE A 1 219 ? 17.071 -12.989 47.014 1.00 51.03 219 PHE A CA 1
ATOM 1744 C C . PHE A 1 219 ? 17.191 -13.904 48.245 1.00 51.03 219 PHE A C 1
ATOM 1746 O O . PHE A 1 219 ? 17.597 -13.468 49.323 1.00 51.03 219 PHE A O 1
ATOM 1753 N N . GLY A 1 220 ? 16.899 -15.195 48.080 1.00 46.41 220 GLY A N 1
ATOM 1754 C CA . GLY A 1 220 ? 16.946 -16.213 49.130 1.00 46.41 220 GLY A CA 1
ATOM 1755 C C . GLY A 1 220 ? 18.190 -17.108 49.120 1.00 46.41 220 GLY A C 1
ATOM 1756 O O . GLY A 1 220 ? 18.057 -18.297 49.388 1.00 46.41 220 GLY A O 1
ATOM 1757 N N . MET A 1 221 ? 19.391 -16.596 48.819 1.00 42.66 221 MET A N 1
ATOM 1758 C CA . MET A 1 221 ? 20.637 -17.326 49.107 1.00 42.66 221 MET A CA 1
ATOM 1759 C C . MET A 1 221 ? 21.335 -16.748 50.337 1.00 42.66 221 MET A C 1
ATOM 1761 O O . MET A 1 221 ? 21.881 -15.648 50.333 1.00 42.66 221 MET A O 1
ATOM 1765 N N . SER A 1 222 ? 21.280 -17.559 51.392 1.00 42.50 222 SER A N 1
ATOM 1766 C CA . SER A 1 222 ? 22.009 -17.470 52.651 1.00 42.50 222 SER A CA 1
ATOM 1767 C C . SER A 1 222 ? 23.495 -17.154 52.472 1.00 42.50 222 SER A C 1
ATOM 1769 O O . SER A 1 222 ? 24.168 -17.915 51.781 1.00 42.50 222 SER A O 1
ATOM 1771 N N . PHE A 1 223 ? 23.996 -16.145 53.190 1.00 39.91 223 PHE A N 1
ATOM 1772 C CA . PHE A 1 223 ? 25.213 -16.200 54.016 1.00 39.91 223 PHE A CA 1
ATOM 1773 C C . PHE A 1 223 ? 25.138 -15.136 55.114 1.00 39.91 223 PHE A C 1
ATOM 1775 O O . PHE A 1 223 ? 24.711 -14.001 54.807 1.00 39.91 223 PHE A O 1
#

InterPro domains:
  IPR044669 Voltage-dependent anion channel-forming protein YneE/VCCN1/2-like [PF25539] (54-188)
  IPR044669 Voltage-dependent anion channel-forming protein YneE/VCCN1/2-like [PTHR33281] (41-202)

Secondary structure (DSSP, 8-state):
-----------HHHHHHHHHHH-PPPPEEEETTT--TTS--S-TTEEEESSPPPHHHHHHHHH-S-HHHHHHHHHHHHHHHHGGG--S-HHHHHHHHHHHHHHHHHHHHHHHHHHSPPPHHHHHHHHHHHHHHHHHHHHHHHHHH--TTHHHHHHHHHHHHHHHHHHHHHHTT-TTSSSTTS--HHHHHHHHHHHHHHHH-HHHHHHHH-TTTTTSSSS----